Protein AF-A0A2V9C9Z0-F1 (afdb_monomer)

Sequence (353 aa):
MLGARGGVEFQRTRLAVRTYLIREEGDNGLVNVIGLSPAAFVCWNRGGHVADPNLPIHSTRLPQITPGSSLSIREDVAFSDAQGKERPRLRKATDKTLSRLQEILPRVLQPREVVLYVFGAQAPISPLSQWFLGWHVYGFTRTILVLTNLRLLRFRVRGRGWNRWEWNQGVQSVAFADLSEAQVKGFLSPQLVLDYRNGHKERYWRLRRSDAKKLKLALPTLRMNNTGPVSASGGMVSLCPKCLATLTPNTYRCSHCGQVFKDEKTLRRFLLIPGGEFFYVGQHSIGALHGLVQAVWLLAVLAVAAGFMFGRRPANLLSVVLPSASVALIFTVHKVAGFFPCRQLVREFIPLK

pLDDT: mean 84.8, std 19.12, range [33.09, 98.06]

Foldseek 3Di:
DDDDDDDDDDDDDDDDDDDDDDDDDDDDDPDPPPPPDPPPPPPPDDDFQQQDQQQDLAPVDGFDWDPDPQATEGCQQAQAFLNSHGDPVSVVVSVVVCVLCVVQPSVQADVVKYFRYKFKWFWFDDPLLCVLCPPVSVQFRIWMWTDILFWIKIFGWGDDPDPDIHGLLQIKIDGLLLFPDWAWDDDPKIWTWTQGPVRDIIITTNTDPRVRSSCRRRSVSSSVSHNGDQDPVSDMFIAGSPNRDTDDFQDQADPPPRFGFDHLVVLVVLLVQQLRLCVSLVNVVSSVVSSVVLVVLVVVLVVLVCCVVPNDDDPDPCVSVVVNVVSVVVSVVSSVNSSRSSNVSRSSTRTDD

Secondary structure (DSSP, 8-state):
-------------------------------------STTS----SSS-PPPTT---STTS---EEE-SS-EEEHHHHTB-TTS-B-HHHHHHHHHHHHHHTTTHHHHSPTT--EEEEEEEE----HHHHHHHGGGHHHHSEEEEEEESSEEEEEEEEE-SSS-EEEEEEEEEEEGGGEEEEEEE-SSS-EEEEEETTS-EEEEB---HHHHHHHHHHHHHHHHT--PPPPTTSS-EEE-TTT-PBPPTT--B-TTT--BB--HHHHHHHTTSTTHHHHHTT-HHHHHHHHHHHHHHHHHHHHHHHHHHHSPPPS-THHHHHHHHHHHHHHHHHHHHHHHHHHHHHHT-PBP-

Structure (mmCIF, N/CA/C/O backbone):
data_AF-A0A2V9C9Z0-F1
#
_entry.id   AF-A0A2V9C9Z0-F1
#
loop_
_atom_site.group_PDB
_atom_site.id
_atom_site.type_symbol
_atom_site.label_atom_id
_atom_site.label_alt_id
_atom_site.label_comp_id
_atom_site.label_asym_id
_atom_site.label_entity_id
_atom_site.label_seq_id
_atom_site.pdbx_PDB_ins_code
_atom_site.Cartn_x
_atom_site.Cartn_y
_atom_site.Cartn_z
_atom_site.occupancy
_atom_site.B_iso_or_equiv
_atom_site.auth_seq_id
_atom_site.auth_comp_id
_atom_site.auth_asym_id
_atom_site.auth_atom_id
_atom_site.pdbx_PDB_model_num
ATOM 1 N N . MET A 1 1 ? -66.568 25.651 -15.807 1.00 38.16 1 MET A N 1
ATOM 2 C CA . MET A 1 1 ? -66.026 24.949 -16.993 1.00 38.16 1 MET A CA 1
ATOM 3 C C . MET A 1 1 ? -64.665 24.385 -16.583 1.00 38.16 1 MET A C 1
ATOM 5 O O . MET A 1 1 ? -63.783 25.179 -16.305 1.00 38.16 1 MET A O 1
ATOM 9 N N . LEU A 1 2 ? -64.586 23.130 -16.102 1.00 36.41 2 LEU A N 1
ATOM 10 C CA . LEU A 1 2 ? -64.233 21.909 -16.878 1.00 36.41 2 LEU A CA 1
ATOM 11 C C . LEU A 1 2 ? -62.959 22.149 -17.713 1.00 36.41 2 LEU A C 1
ATOM 13 O O . LEU A 1 2 ? -62.987 23.046 -18.540 1.00 36.41 2 LEU A O 1
ATOM 17 N N . GLY A 1 3 ? -61.813 21.474 -17.602 1.00 33.44 3 GLY A N 1
ATOM 18 C CA . GLY A 1 3 ? -61.320 20.203 -17.040 1.00 33.44 3 GLY A CA 1
ATOM 19 C C . GLY A 1 3 ? -59.786 20.207 -17.283 1.00 33.44 3 GLY A C 1
ATOM 20 O O . GLY A 1 3 ? -59.243 21.242 -17.643 1.00 33.44 3 GLY A O 1
ATOM 21 N N . ALA A 1 4 ? -58.967 19.170 -17.160 1.00 40.94 4 ALA A N 1
ATOM 22 C CA . ALA A 1 4 ? -59.059 17.813 -16.658 1.00 40.94 4 ALA A CA 1
ATOM 23 C C . ALA A 1 4 ? -57.615 17.384 -16.302 1.00 40.94 4 ALA A C 1
ATOM 25 O O . ALA A 1 4 ? -56.636 17.926 -16.816 1.00 40.94 4 ALA A O 1
ATOM 26 N N . ARG A 1 5 ? -57.501 16.420 -15.387 1.00 45.28 5 ARG A N 1
ATOM 27 C CA . ARG A 1 5 ? -56.256 15.821 -14.888 1.00 45.28 5 ARG A CA 1
ATOM 28 C C . ARG A 1 5 ? -55.621 14.912 -15.949 1.00 45.28 5 ARG A C 1
ATOM 30 O O . ARG A 1 5 ? -56.326 14.103 -16.538 1.00 45.28 5 ARG A O 1
ATOM 37 N N . GLY A 1 6 ? -54.298 14.97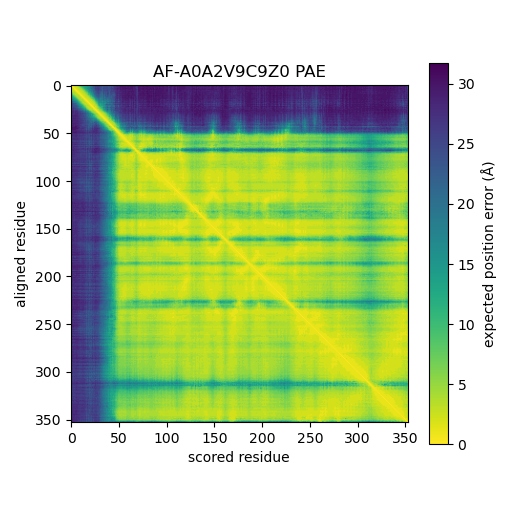4 -16.102 1.00 40.66 6 GLY A N 1
ATOM 38 C CA . GLY A 1 6 ? -53.498 13.978 -16.822 1.00 40.66 6 GLY A CA 1
ATOM 39 C C . GLY A 1 6 ? -52.544 13.278 -15.858 1.00 40.66 6 GLY A C 1
ATOM 40 O O . GLY A 1 6 ? -51.523 13.846 -15.483 1.00 40.66 6 GLY A O 1
ATOM 41 N N . GLY A 1 7 ? -52.908 12.073 -15.417 1.00 35.94 7 GLY A N 1
ATOM 42 C CA . GLY A 1 7 ? -52.022 11.167 -14.687 1.00 35.94 7 GLY A CA 1
ATOM 43 C C . GLY A 1 7 ? -51.163 10.370 -15.666 1.00 35.94 7 GLY A C 1
ATOM 44 O O . GLY A 1 7 ? -51.672 9.869 -16.664 1.00 35.94 7 GLY A O 1
ATOM 45 N N . VAL A 1 8 ? -49.865 10.260 -15.384 1.00 44.84 8 VAL A N 1
ATOM 46 C CA . VAL A 1 8 ? -48.941 9.408 -16.141 1.00 44.84 8 VAL A CA 1
ATOM 47 C C . VAL A 1 8 ? -48.742 8.115 -15.358 1.00 44.84 8 VAL A C 1
ATOM 49 O O . VAL A 1 8 ? -48.116 8.091 -14.299 1.00 44.84 8 VAL A O 1
ATOM 52 N N . GLU A 1 9 ? -49.333 7.051 -15.887 1.00 41.50 9 GLU A N 1
ATOM 53 C CA . GLU A 1 9 ? -49.263 5.679 -15.404 1.00 41.50 9 GLU A CA 1
ATOM 54 C C . GLU A 1 9 ? -47.969 5.024 -15.911 1.00 41.50 9 GLU A C 1
ATOM 56 O O . GLU A 1 9 ? -47.741 4.882 -17.111 1.00 41.50 9 GLU A O 1
ATOM 61 N N . PHE A 1 10 ? -47.076 4.666 -14.986 1.00 39.56 10 PHE A N 1
ATOM 62 C CA . PHE A 1 10 ? -45.783 4.057 -15.297 1.00 39.56 10 PHE A CA 1
ATOM 63 C C . PHE A 1 10 ? -45.954 2.535 -15.412 1.00 39.56 10 PHE A C 1
ATOM 65 O O . PHE A 1 10 ? -46.043 1.824 -14.407 1.00 39.56 10 PHE A O 1
ATOM 72 N N . GLN A 1 11 ? -46.027 2.024 -16.643 1.00 43.22 11 GLN A N 1
ATOM 73 C CA . GLN A 1 11 ? -46.114 0.588 -16.900 1.00 43.22 11 GLN A CA 1
ATOM 74 C C . GLN A 1 11 ? -44.822 -0.142 -16.499 1.00 43.22 11 GLN A C 1
ATOM 76 O O . GLN A 1 11 ? -43.714 0.201 -16.908 1.00 43.22 11 GLN A O 1
ATOM 81 N N . ARG A 1 12 ? -44.992 -1.201 -15.699 1.00 38.25 12 ARG A N 1
ATOM 82 C CA . ARG A 1 12 ? -43.963 -2.186 -15.346 1.00 38.25 12 ARG A CA 1
ATOM 83 C C . ARG A 1 12 ? -43.694 -3.111 -16.532 1.00 38.25 12 ARG A C 1
ATOM 85 O O . ARG A 1 12 ? -44.470 -4.031 -16.788 1.00 38.25 12 ARG A O 1
ATOM 92 N N . THR A 1 13 ? -42.554 -2.948 -17.187 1.00 42.06 13 THR A N 1
ATOM 93 C CA . THR A 1 13 ? -42.039 -3.926 -18.152 1.00 42.06 13 THR A CA 1
ATOM 94 C C . THR A 1 13 ? -41.456 -5.127 -17.403 1.00 42.06 13 THR A C 1
ATOM 96 O O . THR A 1 13 ? -40.433 -5.027 -16.724 1.00 42.06 13 THR A O 1
ATOM 99 N N . ARG A 1 14 ? -42.123 -6.284 -17.501 1.00 36.25 14 ARG A N 1
ATOM 100 C CA . ARG A 1 14 ? -41.584 -7.583 -17.074 1.00 36.25 14 ARG A CA 1
ATOM 101 C C . ARG A 1 14 ? -40.533 -8.030 -18.094 1.00 36.25 14 ARG A C 1
ATOM 103 O O . ARG A 1 14 ? -40.872 -8.345 -19.229 1.00 36.25 14 ARG A O 1
ATOM 110 N N . LEU A 1 15 ? -39.267 -8.073 -17.686 1.00 39.19 15 LEU A N 1
ATOM 111 C CA . LEU A 1 15 ? -38.200 -8.737 -18.435 1.00 39.19 15 LEU A CA 1
ATOM 112 C C . LEU A 1 15 ? -38.355 -10.253 -18.276 1.00 39.19 15 LEU A C 1
ATOM 114 O O . LEU A 1 15 ? -38.107 -10.809 -17.207 1.00 39.19 15 LEU A O 1
ATOM 118 N N . ALA A 1 16 ? -38.798 -10.908 -19.347 1.00 36.72 16 ALA A N 1
ATOM 119 C CA . ALA A 1 16 ? -38.781 -12.355 -19.477 1.00 36.72 16 ALA A CA 1
ATOM 120 C C . ALA A 1 16 ? -37.327 -12.830 -19.634 1.00 36.72 16 ALA A C 1
ATOM 122 O O . ALA A 1 16 ? -36.646 -12.489 -20.602 1.00 36.72 16 ALA A O 1
ATOM 123 N N . VAL A 1 17 ? -36.849 -13.618 -18.671 1.00 35.25 17 VAL A N 1
ATOM 124 C CA . VAL A 1 17 ? -35.576 -14.337 -18.762 1.00 35.25 17 VAL A CA 1
ATOM 125 C C . VAL A 1 17 ? -35.787 -15.511 -19.714 1.00 35.25 17 VAL A C 1
ATOM 127 O O . VAL A 1 17 ? -36.440 -16.494 -19.376 1.00 35.25 17 VAL A O 1
ATOM 130 N N . ARG A 1 18 ? -35.277 -15.376 -20.939 1.00 35.09 18 ARG A N 1
ATOM 131 C CA . ARG A 1 18 ? -35.281 -16.435 -21.949 1.00 35.09 18 ARG A CA 1
ATOM 132 C C . ARG A 1 18 ? -34.045 -17.304 -21.725 1.00 35.09 18 ARG A C 1
ATOM 134 O O . ARG A 1 18 ? -32.941 -16.941 -22.121 1.00 35.09 18 ARG A O 1
ATOM 141 N N . THR A 1 19 ? -34.231 -18.420 -21.031 1.00 37.91 19 THR A N 1
ATOM 142 C CA . THR A 1 19 ? -33.220 -19.469 -20.869 1.00 37.91 19 THR A CA 1
ATOM 143 C C . THR A 1 19 ? -33.039 -20.169 -22.214 1.00 37.91 19 THR A C 1
ATOM 145 O O . THR A 1 19 ? -33.939 -20.869 -22.671 1.00 37.91 19 THR A O 1
ATOM 148 N N . TYR A 1 20 ? -31.898 -19.965 -22.872 1.00 33.62 20 TYR A N 1
ATOM 149 C CA . TYR A 1 20 ? -31.505 -20.771 -24.025 1.00 33.62 20 TYR A CA 1
ATOM 150 C C . TYR A 1 20 ? -30.806 -22.028 -23.502 1.00 33.62 20 TYR A C 1
ATOM 152 O O . TYR A 1 20 ? -29.681 -21.961 -23.012 1.00 33.62 20 TYR A O 1
ATOM 160 N N . LEU A 1 21 ? -31.500 -23.165 -23.566 1.00 33.22 21 LEU A N 1
ATOM 161 C CA . LEU A 1 21 ? -30.890 -24.486 -23.448 1.00 33.22 21 LEU A CA 1
ATOM 162 C C . LEU A 1 21 ? -30.283 -24.829 -24.810 1.00 33.22 21 LEU A C 1
ATOM 164 O O . LEU A 1 21 ? -31.009 -25.071 -25.772 1.00 33.22 21 LEU A O 1
ATOM 168 N N . ILE A 1 22 ? -28.955 -24.813 -24.889 1.00 38.91 22 ILE A N 1
ATOM 169 C CA . ILE A 1 22 ? -28.222 -25.416 -26.000 1.00 38.91 22 ILE A CA 1
ATOM 170 C C . ILE A 1 22 ? -28.190 -26.920 -25.721 1.00 38.91 22 ILE A C 1
ATOM 172 O O . ILE A 1 22 ? -27.647 -27.358 -24.708 1.00 38.91 22 ILE A O 1
ATOM 176 N N . ARG A 1 23 ? -28.842 -27.690 -26.592 1.00 34.09 23 ARG A N 1
ATOM 177 C CA . ARG A 1 23 ? -28.801 -29.153 -26.635 1.00 34.09 23 ARG A CA 1
ATOM 178 C C . ARG A 1 23 ? -27.683 -29.534 -27.603 1.00 34.09 23 ARG A C 1
ATOM 180 O O . ARG A 1 23 ? -27.853 -29.355 -28.803 1.00 34.09 23 ARG A O 1
ATOM 187 N N . GLU A 1 24 ? -26.556 -30.010 -27.082 1.00 40.19 24 GLU A N 1
ATOM 188 C CA . GLU A 1 24 ? -25.551 -30.718 -27.881 1.00 40.19 24 GLU A CA 1
ATOM 189 C C . GLU A 1 24 ? -25.794 -32.225 -27.736 1.00 40.19 24 GLU A C 1
ATOM 191 O O . GLU A 1 24 ? -25.717 -32.781 -26.642 1.00 40.19 24 GLU A O 1
ATOM 196 N N . GLU A 1 25 ? -26.153 -32.864 -28.848 1.00 42.88 25 GLU A N 1
ATOM 197 C CA . GLU A 1 25 ? -26.095 -34.313 -29.043 1.00 42.88 25 GLU A CA 1
ATOM 198 C C . GLU A 1 25 ? -24.755 -34.634 -29.716 1.00 42.88 25 GLU A C 1
ATOM 200 O O . GLU A 1 25 ? -24.446 -34.053 -30.756 1.00 42.88 25 GLU A O 1
ATOM 205 N N . GLY A 1 26 ? -23.956 -35.534 -29.134 1.00 38.84 26 GLY A N 1
ATOM 206 C CA . GLY A 1 26 ? -22.704 -35.969 -29.756 1.00 38.84 26 GLY A CA 1
ATOM 207 C C . GLY A 1 26 ? -21.782 -36.804 -28.866 1.00 38.84 26 GLY A C 1
ATOM 208 O O . GLY A 1 26 ? -20.927 -36.260 -28.182 1.00 38.84 26 GLY A O 1
ATOM 209 N N . ASP A 1 27 ? -21.988 -38.119 -28.925 1.00 41.44 27 ASP A N 1
ATOM 210 C CA . ASP A 1 27 ? -21.037 -39.235 -28.797 1.00 41.44 27 ASP A CA 1
ATOM 211 C C . ASP A 1 27 ? -19.952 -39.279 -27.699 1.00 41.44 27 ASP A C 1
ATOM 213 O O . ASP A 1 27 ? -18.916 -38.622 -27.737 1.00 41.44 27 ASP A O 1
ATOM 217 N N . ASN A 1 28 ? -20.157 -40.246 -26.793 1.00 51.25 28 ASN A N 1
ATOM 218 C CA . ASN A 1 28 ? -19.181 -41.246 -26.341 1.00 51.25 28 ASN A CA 1
ATOM 219 C C . ASN A 1 28 ? -17.710 -40.812 -26.248 1.00 51.25 28 ASN A C 1
ATOM 221 O O . ASN A 1 28 ? -16.848 -41.226 -27.021 1.00 51.25 28 ASN A O 1
ATOM 225 N N . GLY A 1 29 ? -17.401 -40.112 -25.164 1.00 37.62 29 GLY A N 1
ATOM 226 C CA . GLY A 1 29 ? -16.062 -40.046 -24.602 1.00 37.62 29 GLY A CA 1
ATOM 227 C C . GLY A 1 29 ? -16.181 -39.792 -23.110 1.00 37.62 29 GLY A C 1
ATOM 228 O O . GLY A 1 29 ? -16.826 -38.833 -22.701 1.00 37.62 29 GLY A O 1
ATOM 229 N N . LEU A 1 30 ? -15.601 -40.669 -22.291 1.00 41.69 30 LEU A N 1
ATOM 230 C CA . LEU A 1 30 ? -15.485 -40.516 -20.840 1.00 41.69 30 LEU A CA 1
ATOM 231 C C . LEU A 1 30 ? -14.771 -39.198 -20.504 1.00 41.69 30 LEU A C 1
ATOM 233 O O . LEU A 1 30 ? -13.552 -39.147 -20.350 1.00 41.69 30 LEU A O 1
ATOM 237 N N . VAL A 1 31 ? -15.538 -38.119 -20.381 1.00 35.69 31 VAL A N 1
ATOM 238 C CA . VAL A 1 31 ? -15.077 -36.863 -19.807 1.00 35.69 31 VAL A CA 1
ATOM 239 C C . VAL A 1 31 ? -15.332 -36.958 -18.315 1.00 35.69 31 VAL A C 1
ATOM 241 O O . VAL A 1 31 ? -16.473 -36.952 -17.855 1.00 35.69 31 VAL A O 1
ATOM 244 N N . ASN A 1 32 ? -14.243 -37.057 -17.555 1.00 34.28 32 ASN A N 1
ATOM 245 C CA . ASN A 1 32 ? -14.238 -36.784 -16.127 1.00 34.28 32 ASN A CA 1
ATOM 246 C C . ASN A 1 32 ? -14.826 -35.383 -15.921 1.00 34.28 32 ASN A C 1
ATOM 248 O O . ASN A 1 32 ? -14.146 -34.370 -16.105 1.00 34.28 32 ASN A O 1
ATOM 252 N N . VAL A 1 33 ? -16.108 -35.326 -15.565 1.00 33.56 33 VAL A N 1
ATOM 253 C CA . VAL A 1 33 ? -16.747 -34.119 -15.059 1.00 33.56 33 VAL A CA 1
ATOM 254 C C . VAL A 1 33 ? -16.089 -33.854 -13.715 1.00 33.56 33 VAL A C 1
ATOM 256 O O . VAL A 1 33 ? -16.475 -34.405 -12.686 1.00 33.56 33 VAL A O 1
ATOM 259 N N . ILE A 1 34 ? -15.042 -33.030 -13.732 1.00 37.94 34 ILE A N 1
ATOM 260 C CA . ILE A 1 34 ? -14.552 -32.362 -12.535 1.00 37.94 34 ILE A CA 1
ATOM 261 C C . ILE A 1 34 ? -15.731 -31.525 -12.060 1.00 37.94 34 ILE A C 1
ATOM 263 O O . ILE A 1 34 ? -16.008 -30.448 -12.590 1.00 37.94 34 ILE A O 1
ATOM 267 N N . GLY A 1 35 ? -16.475 -32.086 -11.108 1.00 33.38 35 GLY A N 1
ATOM 268 C CA . GLY A 1 35 ? -17.552 -31.403 -10.427 1.00 33.38 35 GLY A CA 1
ATOM 269 C C . GLY A 1 35 ? -17.016 -30.070 -9.936 1.00 33.38 35 GLY A C 1
ATOM 270 O O . GLY A 1 35 ? -16.093 -30.017 -9.121 1.00 33.38 35 GLY A O 1
ATOM 271 N N . LEU A 1 36 ? -17.582 -28.985 -10.462 1.00 34.97 36 LEU A N 1
ATOM 272 C CA . LEU A 1 36 ? -17.464 -27.669 -9.863 1.00 34.97 36 LEU A CA 1
ATOM 273 C C . LEU A 1 36 ? -18.097 -27.771 -8.479 1.00 34.97 36 LEU A C 1
ATOM 275 O O . LEU A 1 36 ? -19.306 -27.644 -8.306 1.00 34.97 36 LEU A O 1
ATOM 279 N N . SER A 1 37 ? -17.251 -28.086 -7.504 1.00 33.09 37 SER A N 1
ATOM 280 C CA . SER A 1 37 ? -17.603 -28.104 -6.100 1.00 33.09 37 SER A CA 1
ATOM 281 C C . SER A 1 37 ? -18.129 -26.718 -5.710 1.00 33.09 37 SER A C 1
ATOM 283 O O . SER A 1 37 ? -17.411 -25.730 -5.883 1.00 33.09 37 SER A O 1
ATOM 285 N N . PRO A 1 38 ? -19.336 -26.610 -5.127 1.00 35.47 38 PRO A N 1
ATOM 286 C CA . PRO A 1 38 ? -19.799 -25.379 -4.490 1.00 35.47 38 PRO A CA 1
ATOM 287 C C . PRO A 1 38 ? -18.993 -25.018 -3.225 1.00 35.47 38 PRO A C 1
ATOM 289 O O . PRO A 1 38 ? -19.264 -24.005 -2.580 1.00 35.47 38 PRO A O 1
ATOM 292 N N . ALA A 1 39 ? -17.991 -25.815 -2.842 1.00 36.81 39 ALA A N 1
ATOM 293 C CA . ALA A 1 39 ? -17.194 -25.614 -1.639 1.00 36.81 39 ALA A CA 1
ATOM 294 C C . ALA A 1 39 ? -15.999 -24.673 -1.878 1.00 36.81 39 ALA A C 1
ATOM 296 O O . ALA A 1 39 ? -14.839 -25.067 -1.803 1.00 36.81 39 ALA A O 1
ATOM 297 N N . ALA A 1 40 ? -16.280 -23.399 -2.136 1.00 37.97 40 ALA A N 1
ATOM 298 C CA . ALA A 1 40 ? -15.325 -22.326 -1.843 1.00 37.97 40 ALA A CA 1
ATOM 299 C C . ALA A 1 40 ? -16.002 -21.057 -1.301 1.00 37.97 40 ALA A C 1
ATOM 301 O O . ALA A 1 40 ? -15.383 -19.995 -1.237 1.00 37.97 40 ALA A O 1
ATOM 302 N N . PHE A 1 41 ? -17.241 -21.174 -0.806 1.00 37.62 41 PHE A N 1
ATOM 303 C CA . PHE A 1 41 ? -17.617 -20.407 0.377 1.00 37.62 41 PHE A CA 1
ATOM 304 C C . PHE A 1 41 ? -16.764 -20.967 1.512 1.00 37.62 41 PHE A C 1
ATOM 306 O O . PHE A 1 41 ? -17.119 -21.956 2.147 1.00 37.62 41 PHE A O 1
ATOM 313 N N . VAL A 1 42 ? -15.567 -20.406 1.690 1.0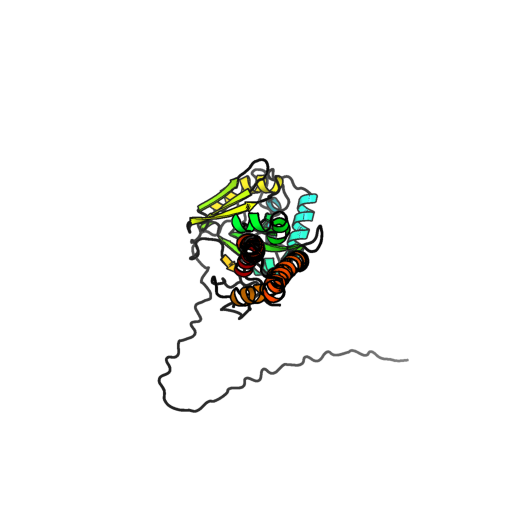0 45.09 42 VAL A N 1
ATOM 314 C CA . VAL A 1 42 ? -14.733 -20.713 2.847 1.00 45.09 42 VAL A CA 1
ATOM 315 C C . VAL A 1 42 ? -15.612 -20.485 4.071 1.00 45.09 42 VAL A C 1
ATOM 317 O O . VAL A 1 42 ? -16.008 -19.354 4.356 1.00 45.09 42 VAL A O 1
ATOM 320 N N . CYS A 1 43 ? -15.948 -21.584 4.744 1.00 37.47 43 CYS A N 1
ATOM 321 C CA . CYS A 1 43 ? -16.633 -21.634 6.022 1.00 37.47 43 CYS A CA 1
ATOM 322 C C . CYS A 1 43 ? -15.826 -20.862 7.072 1.00 37.47 43 CYS A C 1
ATOM 324 O O . CYS A 1 43 ? -15.115 -21.438 7.886 1.00 37.47 43 CYS A O 1
ATOM 326 N N . TRP A 1 44 ? -15.951 -19.539 7.084 1.00 47.19 44 TRP A N 1
ATOM 327 C CA . TRP A 1 44 ? -15.715 -18.721 8.265 1.00 47.19 44 TRP A CA 1
ATOM 328 C C . TRP A 1 44 ? -16.997 -18.751 9.105 1.00 47.19 44 TRP A C 1
ATOM 330 O O . TRP A 1 44 ? -17.690 -17.744 9.215 1.00 47.19 44 TRP A O 1
ATOM 340 N N . ASN A 1 45 ? -17.402 -19.912 9.640 1.00 40.38 45 ASN A N 1
ATOM 341 C CA . ASN A 1 45 ? -18.438 -19.893 10.671 1.00 40.38 45 ASN A CA 1
ATOM 342 C C . ASN A 1 45 ? -18.462 -21.101 11.622 1.00 40.38 45 ASN A C 1
ATOM 344 O O . ASN A 1 45 ? -18.486 -22.247 11.184 1.00 40.38 45 ASN A O 1
ATOM 348 N N . ARG A 1 46 ? -18.637 -20.741 12.905 1.00 38.47 46 ARG A N 1
ATOM 349 C CA . ARG A 1 46 ? -19.076 -21.501 14.093 1.00 38.47 46 ARG A CA 1
ATOM 350 C C . ARG A 1 46 ? -18.002 -22.195 14.936 1.00 38.47 46 ARG A C 1
ATOM 352 O O . ARG A 1 46 ? -17.740 -23.377 14.786 1.00 38.47 46 ARG A O 1
ATOM 359 N N . GLY A 1 47 ? -17.480 -21.457 15.918 1.00 39.19 47 GLY A N 1
ATOM 360 C CA . GLY A 1 47 ? -16.925 -22.052 17.143 1.00 39.19 47 GLY A CA 1
ATOM 361 C C . GLY A 1 47 ? -15.845 -21.227 17.843 1.00 39.19 47 GLY A C 1
ATOM 362 O O . GLY A 1 47 ? -15.630 -21.402 19.034 1.00 39.19 47 GLY A O 1
ATOM 363 N N . GLY A 1 48 ? -15.188 -20.300 17.141 1.00 51.16 48 GLY A N 1
ATOM 364 C CA . GLY A 1 48 ? -14.205 -19.407 17.760 1.00 51.16 48 GLY A CA 1
ATOM 365 C C . GLY A 1 48 ? -14.884 -18.305 18.573 1.00 51.16 48 GLY A C 1
ATOM 366 O O . GLY A 1 48 ? -15.857 -17.717 18.097 1.00 51.16 48 GLY A O 1
ATOM 367 N N . HIS A 1 49 ? -14.369 -18.012 19.770 1.00 53.31 49 HIS A N 1
ATOM 368 C CA . HIS A 1 49 ? -14.751 -16.836 20.554 1.00 53.31 49 HIS A CA 1
ATOM 369 C C . HIS A 1 49 ? -14.748 -15.590 19.655 1.00 53.31 49 HIS A C 1
ATOM 371 O O . HIS A 1 49 ? -13.704 -15.157 19.166 1.00 53.31 49 HIS A O 1
ATOM 377 N N . VAL A 1 50 ? -15.936 -15.042 19.395 1.00 62.97 50 VAL A N 1
ATOM 378 C CA . VAL A 1 50 ? -16.097 -13.792 18.649 1.00 62.97 50 VAL A CA 1
ATOM 379 C C . VAL A 1 50 ? -15.646 -12.676 19.578 1.00 62.97 50 VAL A C 1
ATOM 381 O O . VAL A 1 50 ? -16.211 -12.534 20.661 1.00 62.97 50 VAL A O 1
ATOM 384 N N . ALA A 1 51 ? -14.628 -11.907 19.187 1.00 72.94 51 ALA A N 1
ATOM 385 C CA . ALA A 1 51 ? -14.152 -10.812 20.021 1.00 72.94 51 ALA A CA 1
ATOM 386 C C . ALA A 1 51 ? -15.285 -9.818 20.291 1.00 72.94 51 ALA A C 1
ATOM 388 O O . ALA A 1 51 ? -15.890 -9.268 19.360 1.00 72.94 51 ALA A O 1
ATOM 389 N N . ASP A 1 52 ? -15.565 -9.620 21.578 1.00 84.50 52 ASP A N 1
ATOM 390 C CA . ASP A 1 52 ? -16.670 -8.799 22.053 1.00 84.50 52 ASP A CA 1
ATOM 391 C C . ASP A 1 52 ? -16.499 -7.352 21.558 1.00 84.50 52 ASP A C 1
ATOM 393 O O . ASP A 1 52 ? -15.500 -6.696 21.888 1.00 84.50 52 ASP A O 1
ATOM 397 N N . PRO A 1 53 ? -17.445 -6.814 20.763 1.00 84.81 53 PRO A N 1
ATOM 398 C CA . PRO A 1 53 ? -17.382 -5.423 20.329 1.00 84.81 53 PRO A CA 1
ATOM 399 C C . PRO A 1 53 ? -17.410 -4.430 21.507 1.00 84.81 53 PRO A C 1
ATOM 401 O O . PRO A 1 53 ? -16.964 -3.289 21.347 1.00 84.81 53 PRO A O 1
ATOM 404 N N . ASN A 1 54 ? -17.852 -4.860 22.695 1.00 88.62 54 ASN A N 1
ATOM 405 C CA . ASN A 1 54 ? -17.932 -4.065 23.921 1.00 88.62 54 ASN A CA 1
ATOM 406 C C . ASN A 1 54 ? -16.657 -4.099 24.781 1.00 88.62 54 ASN A C 1
ATOM 408 O O . ASN A 1 54 ? -16.654 -3.607 25.905 1.00 88.62 54 ASN A O 1
ATOM 412 N N . LEU A 1 55 ? -15.544 -4.625 24.268 1.00 88.88 55 LEU A N 1
ATOM 413 C CA . LEU A 1 55 ? -14.287 -4.703 25.015 1.00 88.88 55 LEU A CA 1
ATOM 414 C C . LEU A 1 55 ? -13.832 -3.328 25.556 1.00 88.88 55 LEU A C 1
ATOM 416 O O . LEU A 1 55 ? -13.593 -2.437 24.743 1.00 88.88 55 LEU A O 1
ATOM 420 N N . PRO A 1 56 ? -13.652 -3.093 26.866 1.00 89.12 56 PRO A N 1
ATOM 421 C CA . PRO A 1 56 ? -13.238 -1.782 27.368 1.00 89.12 56 PRO A CA 1
ATOM 422 C C . PRO A 1 56 ? -11.824 -1.429 26.881 1.00 89.12 56 PRO A C 1
ATOM 424 O O . PRO A 1 56 ? -10.847 -2.092 27.220 1.00 89.12 56 PRO A O 1
ATOM 427 N N . ILE A 1 57 ? -11.713 -0.381 26.056 1.00 89.62 57 ILE A N 1
ATOM 428 C CA . ILE A 1 57 ? -10.418 0.139 25.582 1.00 89.62 57 ILE A CA 1
ATOM 429 C C . ILE A 1 57 ? -9.948 1.281 26.482 1.00 89.62 57 ILE A C 1
ATOM 431 O O . ILE A 1 57 ? -8.780 1.340 26.854 1.00 89.62 57 ILE A O 1
ATOM 435 N N . HIS A 1 58 ? -10.863 2.173 26.855 1.00 89.44 58 HIS A N 1
ATOM 436 C CA . HIS A 1 58 ? -10.610 3.236 27.818 1.00 89.44 58 HIS A CA 1
ATOM 437 C C . HIS A 1 58 ? -11.185 2.831 29.172 1.00 89.44 58 HIS A C 1
ATOM 439 O O . HIS A 1 58 ? -12.336 2.417 29.250 1.00 89.44 58 HIS A O 1
ATOM 445 N N . SER A 1 59 ? -10.412 2.994 30.244 1.00 86.12 59 SER A N 1
ATOM 446 C CA . SER A 1 59 ? -10.889 2.722 31.607 1.00 86.12 59 SER A CA 1
ATOM 447 C C . SER A 1 59 ? -11.983 3.692 32.065 1.00 86.12 59 SER A C 1
ATOM 449 O O . SER A 1 59 ? -12.739 3.386 32.977 1.00 86.12 59 SER A O 1
ATOM 451 N N . THR A 1 60 ? -12.073 4.866 31.438 1.00 86.31 60 THR A N 1
ATOM 452 C CA . THR A 1 60 ? -12.934 5.980 31.860 1.00 86.31 60 THR A CA 1
ATOM 453 C C . THR A 1 60 ? -14.238 6.101 31.074 1.00 86.31 60 THR A C 1
ATOM 455 O O . THR A 1 60 ? -15.047 6.975 31.383 1.00 86.31 60 THR A O 1
ATOM 458 N N . ARG A 1 61 ? -14.452 5.285 30.034 1.00 87.88 61 ARG A N 1
ATOM 459 C CA . ARG A 1 61 ? -15.634 5.376 29.167 1.00 87.88 61 ARG A CA 1
ATOM 460 C C . ARG A 1 61 ? -16.226 4.008 28.883 1.00 87.88 61 ARG A C 1
ATOM 462 O O . ARG A 1 61 ? -15.506 3.062 28.577 1.00 87.88 61 ARG A O 1
ATOM 469 N N . LEU A 1 62 ? -17.552 3.950 28.928 1.00 88.62 62 LEU A N 1
ATOM 470 C CA . LEU A 1 62 ? -18.299 2.779 28.498 1.00 88.62 62 LEU A CA 1
ATOM 471 C C . LEU A 1 62 ? -18.292 2.670 26.962 1.00 88.62 62 LEU A C 1
ATOM 473 O O . LEU A 1 62 ? -18.273 3.702 26.282 1.00 88.62 62 LEU A O 1
ATOM 477 N N . PRO A 1 63 ? -18.323 1.443 26.414 1.00 90.25 63 PRO A N 1
ATOM 478 C CA . PRO A 1 63 ? -18.470 1.209 24.983 1.00 90.25 63 PRO A CA 1
ATOM 479 C C . PRO A 1 63 ? -19.726 1.893 24.436 1.00 90.25 63 PRO A C 1
ATOM 481 O O . PRO A 1 63 ? -20.826 1.683 24.942 1.00 90.25 63 PRO A O 1
ATOM 484 N N . GLN A 1 64 ? -19.566 2.695 23.387 1.00 91.12 64 GLN A N 1
ATOM 485 C CA . GLN A 1 64 ? -20.664 3.355 22.686 1.00 91.12 64 GLN A CA 1
ATOM 486 C C . GLN A 1 64 ? -20.605 2.958 21.218 1.00 91.12 64 GLN A C 1
ATOM 488 O O . GLN A 1 64 ? -19.823 3.496 20.432 1.00 91.12 64 GLN A O 1
ATOM 493 N N . ILE A 1 65 ? -21.421 1.971 20.858 1.00 90.44 65 ILE A N 1
ATOM 494 C CA . ILE A 1 65 ? -21.568 1.522 19.478 1.00 90.44 65 ILE A CA 1
ATOM 495 C C . ILE A 1 65 ? -22.749 2.277 18.889 1.00 90.44 65 ILE A C 1
ATOM 497 O O . ILE A 1 65 ? -23.890 2.046 19.285 1.00 90.44 65 ILE A O 1
ATOM 501 N N . THR A 1 66 ? -22.482 3.154 17.928 1.00 87.38 66 THR A N 1
ATOM 502 C CA . THR A 1 66 ? -23.548 3.794 17.162 1.00 87.38 66 THR A CA 1
ATOM 503 C C . THR A 1 66 ? -23.860 2.900 15.965 1.00 87.38 66 THR A C 1
ATOM 505 O O . THR A 1 66 ? -22.994 2.720 15.095 1.00 87.38 66 THR A O 1
ATOM 508 N N . PRO A 1 67 ? -25.067 2.307 15.886 1.00 77.38 67 PRO A N 1
ATOM 509 C CA . PRO A 1 67 ? -25.507 1.629 14.680 1.00 77.38 67 PRO A CA 1
ATOM 510 C C . PRO A 1 67 ? -25.758 2.691 13.603 1.00 77.38 67 PRO A C 1
ATOM 512 O O . PRO A 1 67 ? -26.820 3.303 13.537 1.00 77.38 67 PRO A O 1
ATOM 515 N N . GLY A 1 68 ? -24.755 2.957 12.766 1.00 69.06 68 GLY A N 1
ATOM 516 C CA . GLY A 1 68 ? -24.960 3.736 11.551 1.00 69.06 68 GLY A CA 1
ATOM 517 C C . GLY A 1 68 ? -25.797 2.940 10.549 1.00 69.06 68 GLY A C 1
ATOM 518 O O . GLY A 1 68 ? -25.741 1.712 10.529 1.00 69.06 68 GLY A O 1
ATOM 519 N N . SER A 1 69 ? -26.513 3.630 9.657 1.00 64.31 69 SER A N 1
ATOM 520 C CA . SER A 1 69 ? -27.365 3.010 8.623 1.00 64.31 69 SER A CA 1
ATOM 521 C C . SER A 1 69 ? -26.636 2.023 7.696 1.00 64.31 69 SER A C 1
ATOM 523 O O . SER A 1 69 ? -27.278 1.228 7.018 1.00 64.31 69 SER A O 1
ATOM 525 N N . SER A 1 70 ? -25.300 2.062 7.657 1.00 76.56 70 SER A N 1
ATOM 526 C CA . SER A 1 70 ? -24.459 1.136 6.880 1.00 76.56 70 SER A CA 1
ATOM 527 C C . SER A 1 70 ? -23.141 0.738 7.557 1.00 76.56 70 SER A C 1
ATOM 529 O O . SER A 1 70 ? -22.438 -0.130 7.047 1.00 76.56 70 SER A O 1
ATOM 531 N N . LEU A 1 71 ? -22.769 1.358 8.682 1.00 89.06 71 LEU A N 1
ATOM 532 C CA . LEU A 1 71 ? -21.466 1.157 9.314 1.00 89.06 71 LEU A CA 1
ATOM 533 C C . LEU A 1 71 ? -21.602 1.190 10.838 1.00 89.06 71 LEU A C 1
ATOM 535 O O . LEU A 1 71 ? -21.994 2.210 11.403 1.00 89.06 71 LEU A O 1
ATOM 539 N N . SER A 1 72 ? -21.236 0.098 11.505 1.00 91.88 72 SER A N 1
ATOM 540 C CA . SER A 1 72 ? -21.118 0.072 12.962 1.00 91.88 72 SER A CA 1
ATOM 541 C C . SER A 1 72 ? -19.778 0.681 13.367 1.00 91.88 72 SER A C 1
ATOM 543 O O . SER A 1 72 ? -18.712 0.136 13.063 1.00 91.88 72 SER A O 1
ATOM 545 N N . ILE A 1 73 ? -19.829 1.826 14.048 1.00 94.69 73 ILE A N 1
ATOM 546 C CA . ILE A 1 73 ? -18.648 2.524 14.563 1.00 94.69 73 ILE A CA 1
ATOM 547 C C . ILE A 1 73 ? -18.726 2.533 16.078 1.00 94.69 73 ILE A C 1
ATOM 549 O O . ILE A 1 73 ? -19.779 2.785 16.663 1.00 94.69 73 ILE A O 1
ATOM 553 N N . ARG A 1 74 ? -17.580 2.309 16.708 1.00 94.31 74 ARG A N 1
ATOM 554 C CA . ARG A 1 74 ? -17.423 2.478 18.138 1.00 94.31 74 ARG A CA 1
ATOM 555 C C . ARG A 1 74 ? -16.940 3.891 18.455 1.00 94.31 74 ARG A C 1
ATOM 557 O O . ARG A 1 74 ? -15.755 4.184 18.314 1.00 94.31 74 ARG A O 1
ATOM 564 N N . GLU A 1 75 ? -17.856 4.775 18.835 1.00 93.62 75 GLU A N 1
ATOM 565 C CA . GLU A 1 75 ? -17.600 6.213 18.982 1.00 93.62 75 GLU A CA 1
ATOM 566 C C . GLU A 1 75 ? -16.664 6.550 20.140 1.00 93.62 75 GLU A C 1
ATOM 568 O O . GLU A 1 75 ? -15.806 7.429 19.995 1.00 93.62 75 GLU A O 1
ATOM 573 N N . ASP A 1 76 ? -16.784 5.820 21.258 1.00 92.44 76 ASP A N 1
ATOM 574 C CA . ASP A 1 76 ? -15.945 6.008 22.448 1.00 92.44 76 ASP A CA 1
ATOM 575 C C . ASP A 1 76 ? -14.464 5.832 22.130 1.00 92.44 76 ASP A C 1
ATOM 577 O O . ASP A 1 76 ? -13.622 6.480 22.752 1.00 92.44 76 ASP A O 1
ATOM 581 N N . VAL A 1 77 ? -14.159 5.009 21.125 1.00 94.06 77 VAL A N 1
ATOM 582 C CA . VAL A 1 77 ? -12.810 4.801 20.619 1.00 94.06 77 VAL A CA 1
ATOM 583 C C . VAL A 1 77 ? -12.585 5.692 19.412 1.00 94.06 77 VAL A C 1
ATOM 585 O O . VAL A 1 77 ? -11.711 6.538 19.472 1.00 94.06 77 VAL A O 1
ATOM 588 N N . ALA A 1 78 ? -13.341 5.580 18.321 1.00 93.75 78 ALA A N 1
ATOM 589 C CA . ALA A 1 78 ? -13.018 6.192 17.027 1.00 93.75 78 ALA A CA 1
ATOM 590 C C . ALA A 1 78 ? -12.708 7.698 17.105 1.00 93.75 78 ALA A C 1
ATOM 592 O O . ALA A 1 78 ? -11.744 8.158 16.481 1.00 93.75 78 ALA A O 1
ATOM 593 N N . PHE A 1 79 ? -13.448 8.442 17.931 1.00 95.12 79 PHE A N 1
ATOM 594 C CA . PHE A 1 79 ? -13.401 9.907 17.992 1.00 95.12 79 PHE A CA 1
ATOM 595 C C . PHE A 1 79 ? -12.655 10.483 19.203 1.00 95.12 79 PHE A C 1
ATOM 597 O O . PHE A 1 79 ? -12.513 11.706 19.332 1.00 95.12 79 PHE A O 1
ATOM 604 N N . SER A 1 80 ? -12.123 9.618 20.064 1.00 94.44 80 SER A N 1
ATOM 605 C CA . SER A 1 80 ? -11.364 9.994 21.254 1.00 94.44 80 SER A CA 1
ATOM 606 C C . SER A 1 80 ? -9.849 9.883 21.061 1.00 94.44 80 SER A C 1
ATOM 608 O O . SER A 1 80 ? -9.342 9.239 20.135 1.00 94.44 80 SER A O 1
ATOM 610 N N . ASP A 1 81 ? -9.091 10.560 21.920 1.00 95.00 81 ASP A N 1
ATOM 611 C CA . ASP A 1 81 ? -7.651 10.352 22.042 1.00 95.00 81 ASP A CA 1
ATOM 612 C C . ASP A 1 81 ? -7.306 9.140 22.925 1.00 95.00 81 ASP A C 1
ATOM 614 O O . ASP A 1 81 ? -8.173 8.385 23.351 1.00 95.00 81 ASP A O 1
ATOM 618 N N . ALA A 1 82 ? -6.016 8.912 23.183 1.00 93.75 82 ALA A N 1
ATOM 619 C CA . ALA A 1 82 ? -5.570 7.783 24.002 1.00 93.75 82 ALA A CA 1
ATOM 620 C C . ALA A 1 82 ? -6.092 7.847 25.453 1.00 93.75 82 ALA A C 1
ATOM 622 O O . ALA A 1 82 ? -6.163 6.817 26.116 1.00 93.75 82 ALA A O 1
ATOM 623 N N . GLN A 1 83 ? -6.470 9.035 25.931 1.00 92.88 83 GLN A N 1
ATOM 624 C CA . GLN A 1 83 ? -7.054 9.267 27.250 1.00 92.88 83 GLN A CA 1
ATOM 625 C C . GLN A 1 83 ? -8.582 9.105 27.260 1.00 92.88 83 GLN A C 1
ATOM 627 O O . GLN A 1 83 ? -9.208 9.278 28.303 1.00 92.88 83 GLN A O 1
ATOM 632 N N . GLY A 1 84 ? -9.195 8.809 26.111 1.00 92.88 84 GLY A N 1
ATOM 633 C CA . GLY A 1 84 ? -10.644 8.740 25.969 1.00 92.88 84 GLY A CA 1
ATOM 634 C C . GLY A 1 84 ? -11.308 10.114 25.849 1.00 92.88 84 GLY A C 1
ATOM 635 O O . GLY A 1 84 ? -12.532 10.190 25.820 1.00 92.88 84 GLY A O 1
ATOM 636 N N . LYS A 1 85 ? -10.558 11.220 25.735 1.00 94.69 85 LYS A N 1
ATOM 637 C CA . LYS A 1 85 ? -11.147 12.552 25.546 1.00 94.69 85 LYS A CA 1
ATOM 638 C C . LYS A 1 85 ? -11.499 12.762 24.079 1.00 94.69 85 LYS A C 1
ATOM 640 O O . LYS A 1 85 ? -10.653 12.643 23.191 1.00 94.69 85 LYS A O 1
ATOM 645 N N . GLU A 1 86 ? -12.753 13.110 23.819 1.00 94.50 86 GLU A N 1
ATOM 646 C CA . GLU A 1 86 ? -13.217 13.408 22.467 1.00 94.50 86 GLU A CA 1
ATOM 647 C C . GLU A 1 86 ? -12.524 14.647 21.884 1.00 94.50 86 GLU A C 1
ATOM 649 O O . GLU A 1 86 ? -12.307 15.649 22.572 1.00 94.50 86 GLU A O 1
ATOM 654 N N . ARG A 1 87 ? -12.170 14.585 20.594 1.00 94.19 87 ARG A N 1
ATOM 655 C CA . ARG A 1 87 ? -11.538 15.704 19.883 1.00 94.19 87 ARG A CA 1
ATOM 656 C C . ARG A 1 87 ? -12.291 16.034 18.590 1.00 94.19 87 ARG A C 1
ATOM 658 O O . ARG A 1 87 ? -12.220 15.245 17.647 1.00 94.19 87 ARG A O 1
ATOM 665 N N . PRO A 1 88 ? -12.862 17.247 18.440 1.00 94.81 88 PRO A N 1
ATOM 666 C CA . PRO A 1 88 ? -13.602 17.637 17.231 1.00 94.81 88 PRO A CA 1
ATOM 667 C C . PRO A 1 88 ? -12.779 17.522 15.940 1.00 94.81 88 PRO A C 1
ATOM 669 O O . PRO A 1 88 ? -13.265 17.071 14.904 1.00 94.81 88 PRO A O 1
ATOM 672 N N . ARG A 1 89 ? -11.485 17.876 16.000 1.00 93.81 89 ARG A N 1
ATOM 673 C CA . ARG A 1 89 ? -10.561 17.730 14.860 1.00 93.81 89 ARG A CA 1
ATOM 674 C C . ARG A 1 89 ? -10.366 16.268 14.448 1.00 93.81 89 ARG A C 1
ATOM 676 O O . ARG A 1 89 ? -10.227 15.997 13.257 1.00 93.81 89 ARG A O 1
ATOM 683 N N . LEU A 1 90 ? -10.332 15.348 15.416 1.00 94.19 90 LEU A N 1
ATOM 684 C CA . LEU A 1 90 ? -10.190 13.916 15.156 1.00 94.19 90 LEU A CA 1
ATOM 685 C C . LEU A 1 90 ? -11.483 13.343 14.577 1.00 94.19 90 LEU A C 1
ATOM 687 O O . LEU A 1 90 ? -11.403 12.624 13.586 1.00 94.19 90 LEU A O 1
ATOM 691 N N . ARG A 1 91 ? -12.646 13.724 15.125 1.00 95.38 91 ARG A N 1
ATOM 692 C CA . ARG A 1 91 ? -13.966 13.369 14.581 1.00 95.38 91 ARG A CA 1
ATOM 693 C C . ARG A 1 91 ? -14.079 13.767 13.112 1.00 95.38 91 ARG A C 1
ATOM 695 O O . ARG A 1 91 ? -14.137 12.898 12.252 1.00 95.38 91 ARG A O 1
ATOM 702 N N . LYS A 1 92 ? -13.868 15.051 12.797 1.00 95.88 92 LYS A N 1
ATOM 703 C CA . LYS A 1 92 ? -13.877 15.557 11.412 1.00 95.88 92 LYS A CA 1
ATOM 704 C C . LYS A 1 92 ? -12.907 14.812 10.483 1.00 95.88 92 LYS A C 1
ATOM 706 O O . LYS A 1 92 ? -13.221 14.578 9.318 1.00 95.88 92 LYS A O 1
ATOM 711 N N . ALA A 1 93 ? -11.704 14.475 10.957 1.00 93.81 93 ALA A N 1
ATOM 712 C CA . ALA A 1 93 ? -10.722 13.742 10.156 1.00 93.81 93 ALA A CA 1
ATOM 713 C C . ALA A 1 93 ? -11.124 12.274 9.922 1.00 93.81 93 ALA A C 1
ATOM 715 O O . ALA A 1 93 ? -10.910 11.750 8.824 1.00 93.81 93 ALA A O 1
ATOM 716 N N . THR A 1 94 ? -11.707 11.639 10.937 1.00 94.88 94 THR A N 1
ATOM 717 C CA . THR A 1 94 ? -12.197 10.257 10.902 1.00 94.88 94 THR A CA 1
ATOM 718 C C . THR A 1 94 ? -13.416 10.160 9.995 1.00 94.88 94 THR A C 1
ATOM 720 O O . THR A 1 94 ? -13.372 9.395 9.038 1.00 94.88 94 THR A O 1
ATOM 723 N N . ASP A 1 95 ? -14.414 11.028 10.168 1.00 95.12 95 ASP A N 1
ATOM 724 C CA . ASP A 1 95 ? -15.614 11.092 9.322 1.00 95.12 95 ASP A CA 1
ATOM 725 C C . ASP A 1 95 ? -15.260 11.335 7.857 1.00 95.12 95 ASP A C 1
ATOM 727 O O . ASP A 1 95 ? -15.760 10.662 6.961 1.00 95.12 95 ASP A O 1
ATOM 731 N N . LYS A 1 96 ? -14.316 12.248 7.593 1.00 94.69 96 LYS A N 1
ATOM 732 C CA . LYS A 1 96 ? -13.805 12.495 6.237 1.00 94.69 96 LYS A CA 1
ATOM 733 C C . LYS A 1 96 ? -13.121 11.269 5.626 1.00 94.69 96 LYS A C 1
ATOM 735 O O . LYS A 1 96 ? -13.088 11.130 4.405 1.00 94.69 96 LYS A O 1
ATOM 740 N N . THR A 1 97 ? -12.500 10.429 6.447 1.00 95.12 97 THR A N 1
ATOM 741 C CA . THR A 1 97 ? -11.843 9.205 5.977 1.00 95.12 97 THR A CA 1
ATOM 742 C C . THR A 1 97 ? -12.867 8.100 5.747 1.00 95.12 97 THR A C 1
ATOM 744 O O . THR A 1 97 ? -12.823 7.452 4.705 1.00 95.12 97 THR A O 1
ATOM 747 N N . LEU A 1 98 ? -13.814 7.934 6.670 1.00 94.62 98 LEU A N 1
ATOM 748 C CA . LEU A 1 98 ? -14.898 6.962 6.577 1.00 94.62 98 LEU A CA 1
ATOM 749 C C . LEU A 1 98 ? -15.825 7.249 5.396 1.00 94.62 98 LEU A C 1
ATOM 751 O O . LEU A 1 98 ? -16.123 6.328 4.648 1.00 94.62 98 LEU A O 1
ATOM 755 N N . SER A 1 99 ? -16.190 8.510 5.145 1.00 93.88 99 SER A N 1
ATOM 756 C CA . SER A 1 99 ? -17.025 8.878 3.991 1.00 93.88 99 SER A CA 1
ATOM 757 C C . SER A 1 99 ? -16.374 8.524 2.653 1.00 93.88 99 SER A C 1
ATOM 759 O O . SER A 1 99 ? -17.045 8.095 1.722 1.00 93.88 99 SER A O 1
ATOM 761 N N . ARG A 1 100 ? -15.042 8.611 2.560 1.00 94.25 100 ARG A N 1
ATOM 762 C CA . ARG A 1 100 ? -14.287 8.181 1.369 1.00 94.25 100 ARG A CA 1
ATOM 763 C C . ARG A 1 100 ? -14.176 6.668 1.223 1.00 94.25 100 ARG A C 1
ATOM 765 O O . ARG A 1 100 ? -13.895 6.196 0.127 1.00 94.25 100 ARG A O 1
ATOM 772 N N . LEU A 1 101 ? -14.332 5.925 2.314 1.00 95.12 101 LEU A N 1
ATOM 773 C CA . LEU A 1 101 ? -14.321 4.464 2.323 1.00 95.12 101 LEU A CA 1
ATOM 774 C C . LEU A 1 101 ? -15.735 3.870 2.363 1.00 95.12 101 LEU A C 1
ATOM 776 O O . LEU A 1 101 ? -15.863 2.651 2.338 1.00 95.12 101 LEU A O 1
ATOM 780 N N . GLN A 1 102 ? -16.787 4.694 2.388 1.00 92.75 102 GLN A N 1
ATOM 781 C CA . GLN A 1 102 ? -18.173 4.262 2.582 1.00 92.75 102 GLN A CA 1
ATOM 782 C C . GLN A 1 102 ? -18.662 3.287 1.505 1.00 92.75 102 GLN A C 1
ATOM 784 O O . GLN A 1 102 ? -19.517 2.456 1.779 1.00 92.75 102 GLN A O 1
ATOM 789 N N . GLU A 1 103 ? -18.110 3.344 0.294 1.00 92.00 103 GLU A N 1
ATOM 790 C CA . GLU A 1 103 ? -18.483 2.414 -0.775 1.00 92.00 103 GLU A CA 1
ATOM 791 C C . GLU A 1 103 ? -18.004 0.977 -0.500 1.00 92.00 103 GLU A C 1
ATOM 793 O O . GLU A 1 103 ? -18.709 0.010 -0.791 1.00 92.00 103 GLU A O 1
ATOM 798 N N . ILE A 1 104 ? -16.799 0.829 0.057 1.00 94.50 104 ILE A N 1
ATOM 799 C CA . ILE A 1 104 ? -16.133 -0.469 0.213 1.00 94.50 104 ILE A CA 1
ATOM 800 C C . ILE A 1 104 ? -16.222 -1.008 1.638 1.00 94.50 104 ILE A C 1
ATOM 802 O O . ILE A 1 104 ? -16.366 -2.211 1.833 1.00 94.50 104 ILE A O 1
ATOM 806 N N . LEU A 1 105 ? -16.152 -0.139 2.643 1.00 95.00 105 LEU A N 1
ATOM 807 C CA . LEU A 1 105 ? -16.021 -0.549 4.034 1.00 95.00 105 LEU A CA 1
ATOM 808 C C . LEU A 1 105 ? -17.228 -1.373 4.524 1.00 95.00 105 LEU A C 1
ATOM 810 O O . LEU A 1 105 ? -16.983 -2.460 5.038 1.00 95.00 105 LEU A O 1
ATOM 814 N N . PRO A 1 106 ? -18.498 -0.985 4.276 1.00 94.44 106 PRO A N 1
ATOM 815 C CA . PRO A 1 106 ? -19.661 -1.807 4.626 1.00 94.44 106 PRO A CA 1
ATOM 816 C C . PRO A 1 106 ? -19.681 -3.181 3.952 1.00 94.44 106 PRO A C 1
ATOM 818 O O . PRO A 1 106 ? -20.236 -4.122 4.501 1.00 94.44 106 PRO A O 1
ATOM 821 N N . ARG A 1 107 ? -19.080 -3.307 2.760 1.00 94.56 107 ARG A N 1
ATOM 822 C CA . ARG A 1 107 ? -18.990 -4.589 2.046 1.00 94.56 107 ARG A CA 1
ATOM 823 C C . ARG A 1 107 ? -17.931 -5.493 2.669 1.00 94.56 107 ARG A C 1
ATOM 825 O O . ARG A 1 107 ? -18.117 -6.701 2.715 1.00 94.56 107 ARG A O 1
ATOM 832 N N . VAL A 1 108 ? -16.810 -4.908 3.100 1.00 95.38 108 VAL A N 1
ATOM 833 C CA . VAL A 1 108 ? -15.667 -5.640 3.668 1.00 95.38 108 VAL A CA 1
ATOM 834 C C . VAL A 1 108 ? -15.955 -6.133 5.082 1.00 95.38 108 VAL A C 1
ATOM 836 O O . VAL A 1 108 ? -15.479 -7.211 5.435 1.00 95.38 108 VAL A O 1
ATOM 839 N N . LEU A 1 109 ? -16.686 -5.356 5.884 1.00 94.44 109 LEU A N 1
ATOM 840 C CA . LEU A 1 109 ? -16.973 -5.686 7.278 1.00 94.44 109 LEU A CA 1
ATOM 841 C C . LEU A 1 109 ? -17.889 -6.912 7.397 1.00 94.44 109 LEU A C 1
ATOM 843 O O . LEU A 1 109 ? -18.902 -7.027 6.713 1.00 94.44 109 LEU A O 1
ATOM 847 N N . GLN A 1 110 ? -17.529 -7.826 8.294 1.00 91.25 110 GLN A N 1
ATOM 848 C CA . GLN A 1 110 ? -18.343 -8.981 8.652 1.00 91.25 110 GLN A CA 1
ATOM 849 C C . GLN A 1 110 ? -19.547 -8.557 9.509 1.00 91.25 110 GLN A C 1
ATOM 851 O O . GLN A 1 110 ? -19.525 -7.499 10.148 1.00 91.25 110 GLN A O 1
ATOM 856 N N . PRO A 1 111 ? -20.597 -9.394 9.597 1.00 87.56 111 PRO A N 1
ATOM 857 C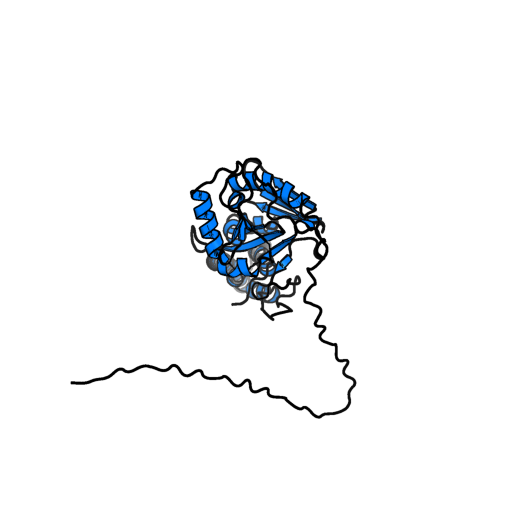 CA . PRO A 1 111 ? -21.667 -9.177 10.562 1.00 87.56 111 PRO A CA 1
ATOM 858 C C . PRO A 1 111 ? -21.086 -9.050 11.978 1.00 87.56 111 PRO A C 1
ATOM 860 O O . PRO A 1 111 ? -20.326 -9.914 12.408 1.00 87.56 111 PRO A O 1
ATOM 863 N N . ARG A 1 112 ? -21.460 -7.990 12.710 1.00 88.25 112 ARG A N 1
ATOM 864 C CA . ARG A 1 112 ? -20.940 -7.644 14.055 1.00 88.25 112 ARG A CA 1
ATOM 865 C C . ARG A 1 112 ? -19.480 -7.161 14.100 1.00 88.25 112 ARG A C 1
ATOM 867 O O . ARG A 1 112 ? -18.957 -6.942 15.192 1.00 88.25 112 ARG A O 1
ATOM 874 N N . GLU A 1 113 ? -18.825 -6.966 12.957 1.00 92.75 113 GLU A N 1
ATOM 875 C CA . GLU A 1 113 ? -17.525 -6.294 12.900 1.00 92.75 113 GLU A CA 1
ATOM 876 C C . GLU A 1 113 ? -17.737 -4.782 13.065 1.00 92.75 113 GLU A C 1
ATOM 878 O O . GLU A 1 113 ? -18.468 -4.149 12.303 1.00 92.75 113 GLU A O 1
ATOM 883 N N . VAL A 1 114 ? -17.111 -4.202 14.086 1.00 94.88 114 VAL A N 1
ATOM 884 C CA . VAL A 1 114 ? -17.250 -2.789 14.445 1.00 94.88 114 VAL A CA 1
ATOM 885 C C . VAL A 1 114 ? -15.926 -2.080 14.211 1.00 94.88 114 VAL A C 1
ATOM 887 O O . VAL A 1 114 ? -14.859 -2.552 14.613 1.00 94.88 114 VAL A O 1
ATOM 890 N N . VAL A 1 115 ? -15.991 -0.912 13.576 1.00 96.44 115 VAL A N 1
ATOM 891 C CA . VAL A 1 115 ? -14.819 -0.061 13.369 1.00 96.44 115 VAL A CA 1
ATOM 892 C C . VAL A 1 115 ? -14.461 0.629 14.678 1.00 96.44 115 VAL A C 1
ATOM 894 O O . VAL A 1 115 ? -15.244 1.411 15.216 1.00 96.44 115 VAL A O 1
ATOM 897 N N . LEU A 1 116 ? -13.252 0.367 15.169 1.00 96.06 116 LEU A N 1
ATOM 898 C CA . LEU A 1 116 ? -12.732 0.947 16.405 1.00 96.06 116 LEU A CA 1
ATOM 899 C C . LEU A 1 116 ? -11.930 2.211 16.132 1.00 96.06 116 LEU A C 1
ATOM 901 O O . LEU A 1 116 ? -12.025 3.190 16.867 1.00 96.06 116 LEU A O 1
ATOM 905 N N . TYR A 1 117 ? -11.088 2.192 15.097 1.00 96.44 117 TYR A N 1
ATOM 906 C CA . TYR A 1 117 ? -10.210 3.316 14.812 1.00 96.44 117 TYR A CA 1
ATOM 907 C C . TYR A 1 117 ? -9.717 3.332 13.368 1.00 96.44 117 TYR A C 1
ATOM 909 O O . TYR A 1 117 ? -9.505 2.287 12.760 1.00 96.44 117 TYR A O 1
ATOM 917 N N . VAL A 1 118 ? -9.483 4.529 12.829 1.00 97.31 118 VAL A N 1
ATOM 918 C CA . VAL A 1 118 ? -8.955 4.725 11.477 1.00 97.31 118 VAL A CA 1
ATOM 919 C C . VAL A 1 118 ? -7.769 5.671 11.527 1.00 97.31 118 VAL A C 1
ATOM 921 O O . VAL A 1 118 ? -7.840 6.736 12.140 1.00 97.31 118 VAL A O 1
ATOM 924 N N . PHE A 1 119 ? -6.677 5.299 10.866 1.00 96.81 119 PHE A N 1
ATOM 925 C CA . PHE A 1 119 ? -5.461 6.104 10.844 1.00 96.81 119 PHE A CA 1
ATOM 926 C C . PHE A 1 119 ? -4.694 5.946 9.531 1.00 96.81 119 PHE A C 1
ATOM 928 O O . PHE A 1 119 ? -4.830 4.963 8.804 1.00 96.81 119 PHE A O 1
ATOM 935 N N . GLY A 1 120 ? -3.890 6.957 9.209 1.00 96.00 120 GLY A N 1
ATOM 936 C CA . GLY A 1 120 ? -3.015 6.939 8.041 1.00 96.00 120 GLY A CA 1
ATOM 937 C C . GLY A 1 120 ? -1.612 6.474 8.410 1.00 96.00 120 GLY A C 1
ATOM 938 O O . GLY A 1 120 ? -1.062 6.902 9.424 1.00 96.00 120 GLY A O 1
ATOM 939 N N . ALA A 1 121 ? -1.017 5.648 7.558 1.00 96.00 121 ALA A N 1
ATOM 940 C CA . ALA A 1 121 ? 0.371 5.223 7.673 1.00 96.00 121 ALA A CA 1
ATOM 941 C C . ALA A 1 121 ? 1.006 5.071 6.283 1.00 96.00 121 ALA A C 1
ATOM 943 O O . ALA A 1 121 ? 0.361 5.268 5.249 1.00 96.00 121 ALA A O 1
ATOM 944 N N . GLN A 1 122 ? 2.290 4.734 6.262 1.00 94.44 122 GLN A N 1
ATOM 945 C CA . GLN A 1 122 ? 2.987 4.307 5.058 1.00 94.44 122 GLN A CA 1
ATOM 946 C C . GLN A 1 122 ? 3.217 2.796 5.132 1.00 94.44 122 GLN A C 1
ATOM 948 O O . GLN A 1 122 ? 3.717 2.295 6.138 1.00 94.44 122 GLN A O 1
ATOM 953 N N . ALA A 1 123 ? 2.821 2.084 4.082 1.00 93.44 123 ALA A N 1
ATOM 954 C CA . ALA A 1 123 ? 3.003 0.655 3.910 1.00 93.44 123 ALA A CA 1
ATOM 955 C C . ALA A 1 123 ? 4.497 0.275 3.932 1.00 93.44 123 ALA A C 1
ATOM 957 O O . ALA A 1 123 ? 5.353 1.097 3.567 1.00 93.44 123 ALA A O 1
ATOM 958 N N . PRO A 1 124 ? 4.812 -0.959 4.359 1.00 90.75 124 PRO A N 1
ATOM 959 C CA . PRO A 1 124 ? 6.172 -1.474 4.347 1.00 90.75 124 PRO A CA 1
ATOM 960 C C . PRO A 1 124 ? 6.724 -1.468 2.923 1.00 90.75 124 PRO A C 1
ATOM 962 O O . PRO A 1 124 ? 6.072 -1.905 1.975 1.00 90.75 124 PRO A O 1
ATOM 965 N N . ILE A 1 125 ? 7.948 -0.981 2.776 1.00 87.62 125 ILE A N 1
ATOM 966 C CA . ILE A 1 125 ? 8.689 -1.015 1.521 1.00 87.62 125 ILE A CA 1
ATOM 967 C C . ILE A 1 125 ? 9.994 -1.766 1.738 1.00 87.62 125 ILE A C 1
ATOM 969 O O . ILE A 1 125 ? 10.588 -1.684 2.815 1.00 87.62 125 ILE A O 1
ATOM 973 N N . SER A 1 126 ? 10.434 -2.516 0.728 1.00 85.81 126 SER A N 1
ATOM 974 C CA . SER A 1 126 ? 11.755 -3.140 0.795 1.00 85.81 126 SER A CA 1
ATOM 975 C C . SER A 1 126 ? 12.844 -2.058 0.917 1.00 85.81 126 SER A C 1
ATOM 977 O O . SER A 1 126 ? 12.737 -1.024 0.249 1.00 85.81 126 SER A O 1
ATOM 979 N N . PRO A 1 127 ? 13.909 -2.273 1.716 1.00 83.31 127 PRO A N 1
ATOM 980 C CA . PRO A 1 127 ? 15.005 -1.308 1.848 1.00 83.31 127 PRO A CA 1
ATOM 981 C C . PRO A 1 127 ? 15.599 -0.901 0.496 1.00 83.31 127 PRO A C 1
ATOM 983 O O . PRO A 1 127 ? 15.859 0.275 0.257 1.00 83.31 127 PRO A O 1
ATOM 986 N N . LEU A 1 128 ? 15.710 -1.866 -0.422 1.00 82.06 128 LEU A N 1
ATOM 987 C CA . LEU A 1 128 ? 16.171 -1.634 -1.787 1.00 82.06 128 LEU A CA 1
ATOM 988 C C . LEU A 1 128 ? 15.255 -0.658 -2.541 1.00 82.06 128 LEU A C 1
ATOM 990 O O . LEU A 1 128 ? 15.724 0.308 -3.133 1.00 82.06 128 LEU A O 1
ATOM 994 N N . SER A 1 129 ? 13.937 -0.863 -2.475 1.00 82.75 129 SER A N 1
ATOM 995 C CA . SER A 1 129 ? 12.983 0.044 -3.125 1.00 82.75 129 SER A CA 1
ATOM 996 C C . SER A 1 129 ? 12.955 1.425 -2.463 1.00 82.75 129 SER A C 1
ATOM 998 O O . SER A 1 129 ? 12.739 2.420 -3.149 1.00 82.75 129 SER A O 1
ATOM 1000 N N . GLN A 1 130 ? 13.199 1.510 -1.151 1.00 86.06 130 GLN A N 1
ATOM 1001 C CA . GLN A 1 130 ? 13.315 2.789 -0.451 1.00 86.06 130 GLN A CA 1
ATOM 1002 C C . GLN A 1 130 ? 14.547 3.580 -0.896 1.00 86.06 130 GLN A C 1
ATOM 1004 O O . GLN A 1 130 ? 14.442 4.788 -1.098 1.00 86.06 130 GLN A O 1
ATOM 1009 N N . TRP A 1 131 ? 15.687 2.908 -1.067 1.00 83.44 131 TRP A N 1
ATOM 1010 C CA . TRP A 1 131 ? 16.915 3.535 -1.549 1.00 83.44 131 TRP A CA 1
ATOM 1011 C C . TRP A 1 131 ? 16.726 4.131 -2.949 1.00 83.44 131 TRP A C 1
ATOM 1013 O O . TRP A 1 131 ? 17.028 5.301 -3.163 1.00 83.44 131 TRP A O 1
ATOM 1023 N N . PHE A 1 132 ? 16.122 3.368 -3.864 1.00 82.00 132 PHE A N 1
ATOM 1024 C CA . PHE A 1 132 ? 15.904 3.803 -5.245 1.00 82.00 132 PHE A CA 1
ATOM 1025 C C . PHE A 1 132 ? 14.855 4.904 -5.410 1.00 82.00 132 PHE A C 1
ATOM 1027 O O . PHE A 1 132 ? 15.023 5.806 -6.224 1.00 82.00 132 PHE A O 1
ATOM 1034 N N . LEU A 1 133 ? 13.755 4.845 -4.659 1.00 79.81 133 LEU A N 1
ATOM 1035 C CA . LEU A 1 133 ? 12.692 5.845 -4.770 1.00 79.81 133 LEU A CA 1
ATOM 1036 C C . LEU A 1 133 ? 12.976 7.123 -3.973 1.00 79.81 133 LEU A C 1
ATOM 1038 O O . LEU A 1 133 ? 12.324 8.144 -4.210 1.00 79.81 133 LEU A O 1
ATOM 1042 N N . GLY A 1 134 ? 13.871 7.072 -2.985 1.00 85.25 134 GLY A N 1
ATOM 1043 C CA . GLY A 1 134 ? 14.170 8.197 -2.104 1.00 85.25 134 GLY A CA 1
ATOM 1044 C C . GLY A 1 134 ? 12.908 8.824 -1.497 1.00 85.25 134 GLY A C 1
ATOM 1045 O O . GLY A 1 134 ? 12.064 8.157 -0.895 1.00 85.25 134 GLY A O 1
ATOM 1046 N N . TRP A 1 135 ? 12.742 10.134 -1.674 1.00 80.81 135 TRP A N 1
ATOM 1047 C CA . TRP A 1 135 ? 11.578 10.873 -1.174 1.00 80.81 135 TRP A CA 1
ATOM 1048 C C . TRP A 1 135 ? 10.272 10.542 -1.915 1.00 80.81 135 TRP A C 1
ATOM 1050 O O . TRP A 1 135 ? 9.185 10.755 -1.375 1.00 80.81 135 TRP A O 1
ATOM 1060 N N . HIS A 1 136 ? 10.326 9.964 -3.116 1.00 81.00 136 HIS A N 1
ATOM 1061 C CA . HIS A 1 136 ? 9.114 9.621 -3.857 1.00 81.00 136 HIS A CA 1
ATOM 1062 C C . HIS A 1 136 ? 8.314 8.494 -3.193 1.00 81.00 136 HIS A C 1
ATOM 1064 O O . HIS A 1 136 ? 7.092 8.451 -3.360 1.00 81.00 136 HIS A O 1
ATOM 1070 N N . VAL A 1 137 ? 8.948 7.651 -2.360 1.00 82.38 137 VAL A N 1
ATOM 1071 C CA . VAL A 1 137 ? 8.283 6.579 -1.588 1.00 82.38 137 VAL A CA 1
ATOM 1072 C C . VAL A 1 137 ? 7.031 7.090 -0.874 1.00 82.38 137 VAL A C 1
ATOM 1074 O O . VAL A 1 137 ? 6.005 6.412 -0.861 1.00 82.38 137 VAL A O 1
ATOM 1077 N N . TYR A 1 138 ? 7.072 8.318 -0.344 1.00 82.00 138 TYR A N 1
ATOM 1078 C CA . TYR A 1 138 ? 5.974 8.917 0.417 1.00 82.00 138 TYR A CA 1
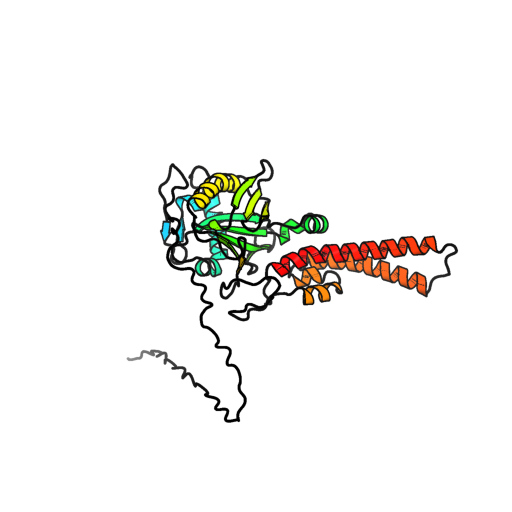ATOM 1079 C C . TYR A 1 138 ? 4.658 9.058 -0.349 1.00 82.00 138 TYR A C 1
ATOM 1081 O O . TYR A 1 138 ? 3.616 9.247 0.288 1.00 82.00 138 TYR A O 1
ATOM 1089 N N . GLY A 1 139 ? 4.703 9.074 -1.681 1.00 80.62 139 GLY A N 1
ATOM 1090 C CA . GLY A 1 139 ? 3.519 9.103 -2.534 1.00 80.62 139 GLY A CA 1
ATOM 1091 C C . GLY A 1 139 ? 2.945 7.711 -2.802 1.00 80.62 139 GLY A C 1
ATOM 1092 O O . GLY A 1 139 ? 1.729 7.582 -2.935 1.00 80.62 139 GLY A O 1
ATOM 1093 N N . PHE A 1 140 ? 3.800 6.685 -2.845 1.00 81.50 140 PHE A N 1
ATOM 1094 C CA . PHE A 1 140 ? 3.441 5.325 -3.263 1.00 81.50 140 PHE A CA 1
ATOM 1095 C C . PHE A 1 140 ? 2.914 4.456 -2.136 1.00 81.50 140 PHE A C 1
ATOM 1097 O O . PHE A 1 140 ? 2.006 3.659 -2.352 1.00 81.50 140 PHE A O 1
ATOM 1104 N N . THR A 1 141 ? 3.487 4.593 -0.945 1.00 90.25 141 THR A N 1
ATOM 1105 C CA . THR A 1 141 ? 3.194 3.683 0.161 1.00 90.25 141 THR A CA 1
ATOM 1106 C C . THR A 1 141 ? 2.037 4.165 1.027 1.00 90.25 141 THR A C 1
ATOM 1108 O O . THR A 1 141 ? 1.739 3.544 2.043 1.00 90.25 141 THR A O 1
ATOM 1111 N N . ARG A 1 142 ? 1.331 5.243 0.646 1.00 92.94 142 ARG A N 1
ATOM 1112 C CA . ARG A 1 142 ? 0.251 5.785 1.481 1.00 92.94 142 ARG A CA 1
ATOM 1113 C C . ARG A 1 142 ? -0.853 4.752 1.633 1.00 92.94 142 ARG A C 1
ATOM 1115 O O . ARG A 1 142 ? -1.420 4.261 0.658 1.00 92.94 142 ARG A O 1
ATOM 1122 N N . THR A 1 143 ? -1.193 4.468 2.880 1.00 95.75 143 THR A N 1
ATOM 1123 C CA . THR A 1 143 ? -2.250 3.526 3.215 1.00 95.75 143 THR A CA 1
ATOM 1124 C C . THR A 1 143 ? -3.097 4.067 4.353 1.00 95.75 143 THR A C 1
ATOM 1126 O O . THR A 1 143 ? -2.615 4.775 5.239 1.00 95.75 143 THR A O 1
ATOM 1129 N N . ILE A 1 144 ? -4.378 3.726 4.322 1.00 97.31 144 ILE A N 1
ATOM 1130 C CA . ILE A 1 144 ? -5.276 3.896 5.458 1.00 97.31 144 ILE A CA 1
ATOM 1131 C C . ILE A 1 144 ? -5.417 2.535 6.122 1.00 97.31 144 ILE A C 1
ATOM 1133 O O . ILE A 1 144 ? -5.646 1.533 5.447 1.00 97.31 144 ILE A O 1
ATOM 1137 N N . LEU A 1 145 ? -5.228 2.499 7.432 1.00 98.06 145 LEU A N 1
ATOM 1138 C CA . LEU A 1 145 ? -5.436 1.321 8.253 1.00 98.06 145 LEU A CA 1
ATOM 1139 C C . LEU A 1 145 ? -6.720 1.522 9.053 1.00 98.06 145 LEU A C 1
ATOM 1141 O O . LEU A 1 145 ? -6.936 2.583 9.645 1.00 98.06 145 LEU A O 1
ATOM 1145 N N . VAL A 1 146 ? -7.573 0.506 9.037 1.00 98.00 146 VAL A N 1
ATOM 1146 C CA . VAL A 1 146 ? -8.825 0.463 9.786 1.00 98.00 146 VAL A CA 1
ATOM 1147 C C . VAL A 1 146 ? -8.717 -0.675 10.786 1.00 98.00 146 VAL A C 1
ATOM 1149 O O . VAL A 1 146 ? -8.588 -1.842 10.419 1.00 98.00 146 VAL A O 1
ATOM 1152 N N . LEU A 1 147 ? -8.723 -0.307 12.058 1.00 97.44 147 LEU A N 1
ATOM 1153 C CA . LEU A 1 147 ? -8.714 -1.217 13.186 1.00 97.44 147 LEU A CA 1
ATOM 1154 C C . LEU A 1 147 ? -10.161 -1.563 13.539 1.00 97.44 147 LEU A C 1
ATOM 1156 O O . LEU A 1 147 ? -10.960 -0.663 13.812 1.00 97.44 147 LEU A O 1
ATOM 1160 N N . THR A 1 148 ? -10.485 -2.849 13.541 1.00 96.44 148 THR A N 1
ATOM 1161 C CA . THR A 1 148 ? -11.799 -3.367 13.948 1.00 96.44 148 THR A CA 1
ATOM 1162 C C . THR A 1 148 ? -11.660 -4.215 15.209 1.00 96.44 148 THR A C 1
ATOM 1164 O O . THR A 1 148 ? -10.547 -4.405 15.702 1.00 96.44 148 THR A O 1
ATOM 1167 N N . ASN A 1 149 ? -12.768 -4.731 15.742 1.00 94.50 149 ASN A N 1
ATOM 1168 C CA . ASN A 1 149 ? -12.729 -5.704 16.836 1.00 94.50 149 ASN A CA 1
ATOM 1169 C C . ASN A 1 149 ? -12.168 -7.074 16.417 1.00 94.50 149 ASN A C 1
ATOM 1171 O O . ASN A 1 149 ? -11.642 -7.764 17.282 1.00 94.50 149 ASN A O 1
ATOM 1175 N N . LEU A 1 150 ? -12.234 -7.454 15.134 1.00 93.44 150 LEU A N 1
ATOM 1176 C CA . LEU A 1 150 ? -11.838 -8.792 14.659 1.00 93.44 150 LEU A CA 1
ATOM 1177 C C . LEU A 1 150 ? -10.466 -8.825 13.971 1.00 93.44 150 LEU A C 1
ATOM 1179 O O . LEU A 1 150 ? -9.734 -9.816 14.034 1.00 93.44 150 LEU A O 1
ATOM 1183 N N . ARG A 1 151 ? -10.123 -7.757 13.249 1.00 95.62 151 ARG A N 1
ATOM 1184 C CA . ARG A 1 151 ? -8.965 -7.733 12.348 1.00 95.62 151 ARG A CA 1
ATOM 1185 C C . ARG A 1 151 ? -8.482 -6.328 12.021 1.00 95.62 151 ARG A C 1
ATOM 1187 O O . ARG A 1 151 ? -9.165 -5.324 12.242 1.00 95.62 151 ARG A O 1
ATOM 1194 N N . LEU A 1 152 ? -7.299 -6.269 11.425 1.00 97.06 152 LEU A N 1
ATOM 1195 C CA . LEU A 1 152 ? -6.755 -5.058 10.830 1.00 97.06 152 LEU A CA 1
ATOM 1196 C C . LEU A 1 152 ? -7.002 -5.077 9.319 1.00 97.06 152 LEU A C 1
ATOM 1198 O O . LEU A 1 152 ? -6.612 -6.018 8.627 1.00 97.06 152 LEU A O 1
ATOM 1202 N N . LEU A 1 153 ? -7.627 -4.021 8.805 1.00 97.94 153 LEU A N 1
ATOM 1203 C CA . LEU A 1 153 ? -7.841 -3.810 7.377 1.00 97.94 153 LEU A CA 1
ATOM 1204 C C . LEU A 1 153 ? -6.887 -2.737 6.859 1.00 97.94 153 LEU A C 1
ATOM 1206 O O . LEU A 1 153 ? -6.682 -1.699 7.492 1.00 97.94 153 LEU A O 1
ATOM 1210 N N . ARG A 1 154 ? -6.338 -2.960 5.670 1.00 97.81 154 ARG A N 1
ATOM 1211 C CA . ARG A 1 154 ? -5.436 -2.041 4.983 1.00 97.81 154 ARG A CA 1
ATOM 1212 C C . ARG A 1 154 ? -6.030 -1.644 3.639 1.00 97.81 154 ARG A C 1
ATOM 1214 O O . ARG A 1 154 ? -6.247 -2.484 2.772 1.00 97.81 154 ARG A O 1
ATOM 1221 N N . PHE A 1 155 ? -6.211 -0.345 3.443 1.00 97.31 155 PHE A N 1
ATOM 1222 C CA . PHE A 1 155 ? -6.691 0.249 2.201 1.00 97.31 155 PHE A CA 1
ATOM 1223 C C . PHE A 1 155 ? -5.573 1.044 1.540 1.00 97.31 155 PHE A C 1
ATOM 1225 O O . PHE A 1 155 ? -5.120 2.067 2.064 1.00 97.31 155 PHE A O 1
ATOM 1232 N N . ARG A 1 156 ? -5.150 0.606 0.353 1.00 94.88 156 ARG A N 1
ATOM 1233 C CA . ARG A 1 156 ? -4.159 1.343 -0.434 1.00 94.88 156 ARG A CA 1
ATOM 1234 C C . ARG A 1 156 ? -4.794 2.598 -1.017 1.00 94.88 156 ARG A C 1
ATOM 1236 O O . ARG A 1 156 ? -5.823 2.525 -1.694 1.00 94.88 156 ARG A O 1
ATOM 1243 N N . VAL A 1 157 ? -4.142 3.740 -0.820 1.00 93.88 157 VAL A N 1
ATOM 1244 C CA . VAL A 1 157 ? -4.633 5.026 -1.318 1.00 93.88 157 VAL A CA 1
ATOM 1245 C C . VAL A 1 157 ? -3.602 5.699 -2.215 1.00 93.88 157 VAL A C 1
ATOM 1247 O O . VAL A 1 157 ? -2.402 5.648 -1.965 1.00 93.88 157 VAL A O 1
ATOM 1250 N N . ARG A 1 158 ? -4.072 6.358 -3.272 1.00 89.44 158 ARG A N 1
ATOM 1251 C CA . ARG A 1 158 ? -3.250 7.194 -4.151 1.00 89.44 158 ARG A CA 1
ATOM 1252 C C . ARG A 1 158 ? -3.450 8.660 -3.785 1.00 89.44 158 ARG A C 1
ATOM 1254 O O . ARG A 1 158 ? -4.570 9.084 -3.512 1.00 89.44 158 ARG A O 1
ATOM 1261 N N . GLY A 1 159 ? -2.381 9.453 -3.794 1.00 86.31 159 GLY A N 1
ATOM 1262 C CA . GLY A 1 159 ? -2.490 10.907 -3.651 1.00 86.31 159 GLY A CA 1
ATOM 1263 C C . GLY A 1 159 ? -3.167 11.556 -4.866 1.00 86.31 159 GLY A C 1
ATOM 1264 O O . GLY A 1 159 ? -2.862 11.208 -6.003 1.00 86.31 159 GLY A O 1
ATOM 1265 N N . ARG A 1 160 ? -4.057 12.526 -4.628 1.00 83.44 160 ARG A N 1
ATOM 1266 C CA . ARG A 1 160 ? -4.651 13.404 -5.652 1.00 83.44 160 ARG A CA 1
ATOM 1267 C C . ARG A 1 160 ? -4.433 14.865 -5.249 1.00 83.44 160 ARG A C 1
ATOM 1269 O O . ARG A 1 160 ? -5.309 15.517 -4.684 1.00 83.44 160 ARG A O 1
ATOM 1276 N N . GLY A 1 161 ? -3.232 15.379 -5.502 1.00 79.69 161 GLY A N 1
ATOM 1277 C CA . GLY A 1 161 ? -2.795 16.694 -5.018 1.00 79.69 161 GLY A CA 1
ATOM 1278 C C . GLY A 1 161 ? -2.391 16.686 -3.538 1.00 79.69 161 GLY A C 1
ATOM 1279 O O . GLY A 1 161 ? -2.181 15.629 -2.945 1.00 79.69 161 GLY A O 1
ATOM 1280 N N . TRP A 1 162 ? -2.275 17.874 -2.934 1.00 69.94 162 TRP A N 1
ATOM 1281 C CA . TRP A 1 162 ? -1.599 18.048 -1.638 1.00 69.94 162 TRP A CA 1
ATOM 1282 C C . TRP A 1 162 ? -2.320 17.374 -0.455 1.00 69.94 162 TRP A C 1
ATOM 1284 O O . TRP A 1 162 ? -1.686 16.707 0.359 1.00 69.94 162 TRP A O 1
ATOM 1294 N N . ASN A 1 163 ? -3.653 17.489 -0.387 1.00 76.00 163 ASN A N 1
ATOM 1295 C CA . ASN A 1 163 ? -4.462 17.068 0.773 1.00 76.00 163 ASN A CA 1
ATOM 1296 C C . ASN A 1 163 ? -5.640 16.144 0.420 1.00 76.00 163 ASN A C 1
ATOM 1298 O O . ASN A 1 163 ? -6.561 15.946 1.226 1.00 76.00 163 ASN A O 1
ATOM 1302 N N . ARG A 1 164 ? -5.655 15.578 -0.789 1.00 86.81 164 ARG A N 1
ATOM 1303 C CA . ARG A 1 164 ? -6.672 14.602 -1.195 1.00 86.81 164 ARG A CA 1
ATOM 1304 C C . ARG A 1 164 ? -6.008 13.289 -1.562 1.00 86.81 164 ARG A C 1
ATOM 1306 O O . ARG A 1 164 ? -4.856 13.236 -1.985 1.00 86.81 164 ARG A O 1
ATOM 1313 N N . TRP A 1 165 ? -6.750 12.226 -1.333 1.00 92.12 165 TRP A N 1
ATOM 1314 C CA . TRP A 1 165 ? -6.360 10.877 -1.670 1.00 92.12 165 TRP A CA 1
ATOM 1315 C C . TRP A 1 165 ? -7.609 10.143 -2.120 1.00 92.12 165 TRP A C 1
ATOM 1317 O O . TRP A 1 165 ? -8.719 10.512 -1.726 1.00 92.12 165 TRP A O 1
ATOM 1327 N N . GLU A 1 166 ? -7.397 9.131 -2.940 1.00 92.25 166 GLU A N 1
ATOM 1328 C CA . GLU A 1 166 ? -8.434 8.263 -3.474 1.00 92.25 166 GLU A CA 1
ATOM 1329 C C . GLU A 1 166 ? -8.049 6.823 -3.191 1.00 92.25 166 GLU A C 1
ATOM 1331 O O . GLU A 1 166 ? -6.869 6.463 -3.237 1.00 92.25 166 GLU A O 1
ATOM 1336 N N . TRP A 1 167 ? -9.037 6.000 -2.868 1.00 93.44 167 TRP A N 1
ATOM 1337 C CA . TRP A 1 167 ? -8.819 4.573 -2.718 1.00 93.44 167 TRP A CA 1
ATOM 1338 C C . TRP A 1 167 ? -8.477 3.966 -4.083 1.00 93.44 167 TRP A C 1
ATOM 1340 O O . TRP A 1 167 ? -9.214 4.127 -5.051 1.00 93.44 167 TRP A O 1
ATOM 1350 N N . ASN A 1 168 ? -7.333 3.284 -4.167 1.00 91.06 168 ASN A N 1
ATOM 1351 C CA . ASN A 1 168 ? -6.840 2.679 -5.408 1.00 91.06 168 ASN A CA 1
ATOM 1352 C C . ASN A 1 168 ? -7.212 1.191 -5.491 1.00 91.06 168 ASN A C 1
ATOM 1354 O O . ASN A 1 168 ? -6.387 0.359 -5.879 1.00 91.06 168 ASN A O 1
ATOM 1358 N N . GLN A 1 169 ? -8.407 0.852 -4.998 1.00 94.06 169 GLN A N 1
ATOM 1359 C CA . GLN A 1 169 ? -8.997 -0.489 -5.021 1.00 94.06 169 GLN A CA 1
ATOM 1360 C C . GLN A 1 169 ? -8.163 -1.617 -4.378 1.00 94.06 169 GLN A C 1
ATOM 1362 O O . GLN A 1 169 ? -8.524 -2.784 -4.457 1.00 94.06 169 GLN A O 1
ATOM 1367 N N . GLY A 1 170 ? -7.057 -1.293 -3.704 1.00 94.50 170 GLY A N 1
ATOM 1368 C CA . GLY A 1 170 ? -6.267 -2.261 -2.950 1.00 94.50 170 GLY A CA 1
ATOM 1369 C C . GLY A 1 170 ? -6.853 -2.423 -1.556 1.00 94.50 170 GLY A C 1
ATOM 1370 O O . GLY A 1 170 ? -6.975 -1.427 -0.833 1.00 94.50 170 GLY A O 1
ATOM 1371 N N . VAL A 1 171 ? -7.204 -3.653 -1.194 1.00 97.06 171 VAL A N 1
ATOM 1372 C CA . VAL A 1 171 ? -7.701 -4.022 0.134 1.00 97.06 171 VAL A CA 1
ATOM 1373 C C . VAL A 1 171 ? -6.926 -5.238 0.605 1.00 97.06 171 VAL A C 1
ATOM 1375 O O . VAL A 1 171 ? -6.765 -6.205 -0.137 1.00 97.06 171 VAL A O 1
ATOM 1378 N N . GLN A 1 172 ? -6.436 -5.181 1.834 1.00 97.19 172 GLN A N 1
ATOM 1379 C CA . GLN A 1 172 ? -5.846 -6.326 2.508 1.00 97.19 172 GLN A CA 1
ATOM 1380 C C . GLN A 1 172 ? -6.430 -6.448 3.911 1.00 97.19 172 GLN A C 1
ATOM 1382 O O . GLN A 1 172 ? -6.889 -5.459 4.489 1.00 97.19 172 GLN A O 1
ATOM 1387 N N . SER A 1 173 ? -6.419 -7.656 4.455 1.00 96.88 173 SER A N 1
ATOM 1388 C CA . SER A 1 173 ? -6.897 -7.937 5.803 1.00 96.88 173 SER A CA 1
ATOM 1389 C C . SER A 1 173 ? -5.975 -8.910 6.517 1.00 96.88 173 SER A C 1
ATOM 1391 O O . SER A 1 173 ? -5.484 -9.853 5.896 1.00 96.88 173 SER A O 1
ATOM 1393 N N . VAL A 1 174 ? -5.813 -8.728 7.824 1.00 96.50 174 VAL A N 1
ATOM 1394 C CA . VAL A 1 174 ? -5.162 -9.708 8.695 1.00 96.50 174 VAL A CA 1
ATOM 1395 C C . VAL A 1 174 ? -5.940 -9.875 9.990 1.00 96.50 174 VAL A C 1
ATOM 1397 O O . VAL A 1 174 ? -6.228 -8.888 10.671 1.00 96.50 174 VAL A O 1
ATOM 1400 N N . ALA A 1 175 ? -6.294 -11.117 10.324 1.00 95.38 175 ALA A N 1
ATOM 1401 C CA . ALA A 1 175 ? -6.924 -11.429 11.600 1.00 95.38 175 ALA A CA 1
ATOM 1402 C C . ALA A 1 175 ? -5.923 -11.220 12.740 1.00 95.38 175 ALA A C 1
ATOM 1404 O O . ALA A 1 175 ? -4.736 -11.496 12.583 1.00 95.38 175 ALA A O 1
ATOM 1405 N N . PHE A 1 176 ? -6.378 -10.767 13.910 1.00 95.06 176 PHE A N 1
ATOM 1406 C CA . PHE A 1 176 ? -5.458 -10.612 15.045 1.00 95.06 176 PHE A CA 1
ATOM 1407 C C . PHE A 1 176 ? -4.869 -11.948 15.515 1.00 95.06 176 PHE A C 1
ATOM 1409 O O . PHE A 1 176 ? -3.739 -11.963 15.997 1.00 95.06 176 PHE A O 1
ATOM 1416 N N . ALA A 1 177 ? -5.583 -13.058 15.302 1.00 93.25 177 ALA A N 1
ATOM 1417 C CA . ALA A 1 177 ? -5.085 -14.407 15.562 1.00 93.25 177 ALA A CA 1
ATOM 1418 C C . ALA A 1 177 ? -3.826 -14.755 14.742 1.00 93.25 177 ALA A C 1
ATOM 1420 O O . ALA A 1 177 ? -2.981 -15.517 15.212 1.00 93.25 177 ALA A O 1
ATOM 1421 N N . ASP A 1 178 ? -3.661 -14.156 13.557 1.00 95.56 178 ASP A N 1
ATOM 1422 C CA . ASP A 1 178 ? -2.509 -14.370 12.669 1.00 95.56 178 ASP A CA 1
ATOM 1423 C C . ASP A 1 178 ? -1.272 -13.565 13.084 1.00 95.56 178 ASP A C 1
ATOM 1425 O O . ASP A 1 178 ? -0.184 -13.758 12.534 1.00 95.56 178 ASP A O 1
ATOM 1429 N N . LEU A 1 179 ? -1.419 -12.655 14.050 1.00 95.88 179 LEU A N 1
ATOM 1430 C CA . LEU A 1 179 ? -0.325 -11.847 14.573 1.00 95.88 179 LEU A CA 1
ATOM 1431 C C . LEU A 1 179 ? 0.334 -12.575 15.746 1.00 95.88 179 LEU A C 1
ATOM 1433 O O . LEU A 1 179 ? -0.310 -12.870 16.753 1.00 95.88 179 LEU A O 1
ATOM 1437 N N . SER A 1 180 ? 1.639 -12.820 15.647 1.00 95.19 180 SER A N 1
ATOM 1438 C CA . SER A 1 180 ? 2.449 -13.229 16.795 1.00 95.19 180 SER A CA 1
ATOM 1439 C C . SER A 1 180 ? 2.714 -12.023 17.699 1.00 95.19 180 SER A C 1
ATOM 1441 O O . SER A 1 180 ? 2.500 -12.087 18.911 1.00 95.19 180 SER A O 1
ATOM 1443 N N . GLU A 1 181 ? 3.062 -10.875 17.114 1.00 95.81 181 GLU A N 1
ATOM 1444 C CA . GLU A 1 181 ? 3.286 -9.622 17.831 1.00 95.81 181 GLU A CA 1
ATOM 1445 C C . GLU A 1 181 ? 2.701 -8.417 17.086 1.00 95.81 181 GLU A C 1
ATOM 1447 O O . GLU A 1 181 ? 2.781 -8.310 15.866 1.00 95.81 181 GLU A O 1
ATOM 1452 N N . ALA A 1 182 ? 2.110 -7.478 17.825 1.00 96.25 182 ALA A N 1
ATOM 1453 C CA . ALA A 1 182 ? 1.623 -6.216 17.279 1.00 96.25 182 ALA A CA 1
ATOM 1454 C C . ALA A 1 182 ? 1.975 -5.091 18.249 1.00 96.25 182 ALA A C 1
ATOM 1456 O O . ALA A 1 182 ? 1.404 -4.992 19.335 1.00 96.25 182 ALA A O 1
ATOM 1457 N N . GLN A 1 183 ? 2.936 -4.250 17.875 1.00 96.19 183 GLN A N 1
ATOM 1458 C CA . GLN A 1 183 ? 3.457 -3.217 18.766 1.00 96.19 183 GLN A CA 1
ATOM 1459 C C . GLN A 1 183 ? 3.856 -1.950 18.019 1.00 96.19 183 GLN A C 1
ATOM 1461 O O . GLN A 1 183 ? 4.211 -1.967 16.842 1.00 96.19 183 GLN A O 1
ATOM 1466 N N . VAL A 1 184 ? 3.832 -0.823 18.728 1.00 97.25 184 VAL A N 1
ATOM 1467 C CA . VAL A 1 184 ? 4.283 0.460 18.187 1.00 97.25 184 VAL A CA 1
ATOM 1468 C C . VAL A 1 184 ? 5.682 0.774 18.711 1.00 97.25 184 VAL A C 1
ATOM 1470 O O . VAL A 1 184 ? 5.856 1.031 19.904 1.00 97.25 184 VAL A O 1
ATOM 1473 N N . LYS A 1 185 ? 6.670 0.802 17.813 1.00 95.56 185 LYS A N 1
ATOM 1474 C CA . LYS A 1 185 ? 8.079 1.111 18.109 1.00 95.56 185 LYS A CA 1
ATOM 1475 C C . LYS A 1 185 ? 8.441 2.541 17.706 1.00 95.56 185 LYS A C 1
ATOM 1477 O O . LYS A 1 185 ? 7.787 3.131 16.856 1.00 95.56 185 LYS A O 1
ATOM 1482 N N . GLY A 1 186 ? 9.512 3.078 18.290 1.00 92.00 186 GLY A N 1
ATOM 1483 C CA . GLY A 1 186 ? 10.073 4.389 17.940 1.00 92.00 186 GLY A CA 1
ATOM 1484 C C . GLY A 1 186 ? 9.427 5.571 18.674 1.00 92.00 186 GLY A C 1
ATOM 1485 O O . GLY A 1 186 ? 8.208 5.652 18.821 1.00 92.00 186 GLY A O 1
ATOM 1486 N N . PHE A 1 187 ? 10.265 6.503 19.139 1.00 84.38 187 PHE A N 1
ATOM 1487 C CA . PHE A 1 187 ? 9.833 7.709 19.857 1.00 84.38 187 PHE A CA 1
ATOM 1488 C C . PHE A 1 187 ? 9.635 8.908 18.916 1.00 84.38 187 PHE A C 1
ATOM 1490 O O . PHE A 1 187 ? 8.558 9.507 18.873 1.00 84.38 187 PHE A O 1
ATOM 1497 N N . LEU A 1 188 ? 10.658 9.240 18.119 1.00 88.56 188 LEU A N 1
ATOM 1498 C CA . LEU A 1 188 ? 10.614 10.391 17.209 1.00 88.56 188 LEU A CA 1
ATOM 1499 C C . LEU A 1 188 ? 9.759 10.123 15.968 1.00 88.56 188 LEU A C 1
ATOM 1501 O O . LEU A 1 188 ? 8.932 10.962 15.610 1.00 88.56 188 LEU A O 1
ATOM 1505 N N . SER A 1 189 ? 9.933 8.943 15.369 1.00 91.25 189 SER A N 1
ATOM 1506 C CA . SER A 1 189 ? 9.189 8.455 14.207 1.00 91.25 189 SER A CA 1
ATOM 1507 C C . SER A 1 189 ? 8.519 7.133 14.584 1.00 91.25 189 SER A C 1
ATOM 1509 O O . SER A 1 189 ? 9.140 6.078 14.437 1.00 91.25 189 SER A O 1
ATOM 1511 N N . PRO A 1 190 ? 7.308 7.170 15.170 1.00 95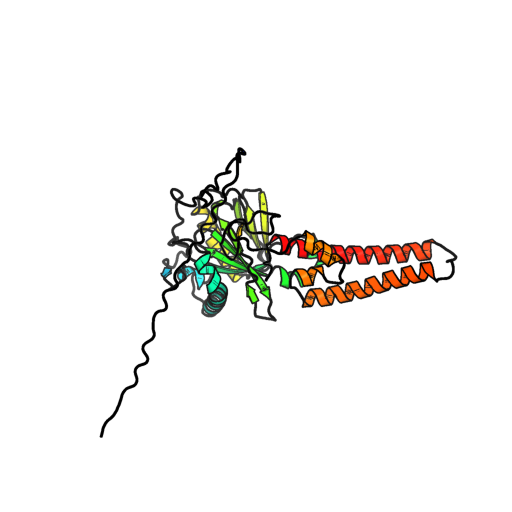.50 190 PRO A N 1
ATOM 1512 C CA . PRO A 1 190 ? 6.641 5.955 15.598 1.00 95.50 190 PRO A CA 1
ATOM 1513 C C . PRO A 1 190 ? 6.234 5.106 14.389 1.00 95.50 190 PRO A C 1
ATOM 1515 O O . PRO A 1 190 ? 5.809 5.615 13.345 1.00 95.50 190 PRO A O 1
ATOM 1518 N N . GLN A 1 191 ? 6.370 3.796 14.551 1.00 96.31 191 GLN A N 1
ATOM 1519 C CA . GLN A 1 191 ? 6.104 2.782 13.542 1.00 96.31 191 GLN A CA 1
ATOM 1520 C C . GLN A 1 191 ? 5.249 1.679 14.157 1.00 96.31 191 GLN A C 1
ATOM 1522 O O . GLN A 1 191 ? 5.536 1.219 15.260 1.00 96.31 191 GLN A O 1
ATOM 1527 N N . LEU A 1 192 ? 4.220 1.241 13.443 1.00 97.69 192 LEU A N 1
ATOM 1528 C CA . LEU A 1 192 ? 3.465 0.044 13.787 1.00 97.69 192 LEU A CA 1
ATOM 1529 C C . LEU A 1 192 ? 4.191 -1.170 13.198 1.00 97.69 192 LEU A C 1
ATOM 1531 O O . LEU A 1 192 ? 4.357 -1.268 11.984 1.00 97.69 192 LEU A O 1
ATOM 1535 N N . VAL A 1 193 ? 4.635 -2.072 14.064 1.00 97.31 193 VAL A N 1
ATOM 1536 C CA . VAL A 1 193 ? 5.319 -3.311 13.702 1.00 97.31 193 VAL A CA 1
ATOM 1537 C C . VAL A 1 193 ? 4.367 -4.473 13.933 1.00 97.31 193 VAL A C 1
ATOM 1539 O O . VAL A 1 193 ? 3.861 -4.640 15.044 1.00 97.31 193 VAL A O 1
ATOM 1542 N N . LEU A 1 194 ? 4.128 -5.238 12.872 1.00 97.44 194 LEU A N 1
ATOM 1543 C CA . LEU A 1 194 ? 3.316 -6.446 12.875 1.00 97.44 194 LEU A CA 1
ATOM 1544 C C . LEU A 1 194 ? 4.231 -7.630 12.578 1.00 97.44 194 LEU A C 1
ATOM 1546 O O . LEU A 1 194 ? 4.850 -7.678 11.513 1.00 97.44 194 LEU A O 1
ATOM 1550 N N . ASP A 1 195 ? 4.320 -8.551 13.527 1.00 97.19 195 ASP A N 1
ATOM 1551 C CA . ASP A 1 195 ? 4.979 -9.837 13.368 1.00 97.19 195 ASP A CA 1
ATOM 1552 C C . ASP A 1 195 ? 3.898 -10.896 13.165 1.00 97.19 195 ASP A C 1
ATOM 1554 O O . ASP A 1 195 ? 2.938 -10.995 13.934 1.00 97.19 195 ASP A O 1
ATOM 1558 N N . TYR A 1 196 ? 4.022 -11.640 12.074 1.00 96.81 196 TYR A N 1
ATOM 1559 C CA . TYR A 1 196 ? 3.047 -12.629 11.642 1.00 96.81 196 TYR A CA 1
ATOM 1560 C C . TYR A 1 196 ? 3.458 -14.027 12.105 1.00 96.81 196 TYR A C 1
ATOM 1562 O O . TYR A 1 196 ? 4.643 -14.315 12.296 1.00 96.81 196 TYR A O 1
ATOM 1570 N N . ARG A 1 197 ? 2.485 -14.930 12.263 1.00 94.75 197 ARG A N 1
ATOM 1571 C CA . ARG A 1 197 ? 2.762 -16.333 12.620 1.00 94.75 197 ARG A CA 1
ATOM 1572 C C . ARG A 1 197 ? 3.524 -17.086 11.532 1.00 94.75 197 ARG A C 1
ATOM 1574 O O . ARG A 1 197 ? 4.249 -18.020 11.848 1.00 94.75 197 ARG A O 1
ATOM 1581 N N . ASN A 1 198 ? 3.424 -16.652 10.278 1.00 94.38 198 ASN A N 1
ATOM 1582 C CA . ASN A 1 198 ? 4.227 -17.189 9.177 1.00 94.38 198 ASN A CA 1
ATOM 1583 C C . ASN A 1 198 ? 5.703 -16.718 9.179 1.00 94.38 198 ASN A C 1
ATOM 1585 O O . ASN A 1 198 ? 6.435 -17.003 8.234 1.00 94.38 198 ASN A O 1
ATOM 1589 N N . GLY A 1 199 ? 6.142 -15.973 10.203 1.00 95.06 199 GLY A N 1
ATOM 1590 C CA . GLY A 1 199 ? 7.512 -15.467 10.347 1.00 95.06 199 GLY A CA 1
ATOM 1591 C C . GLY A 1 199 ? 7.793 -14.164 9.592 1.00 95.06 199 GLY A C 1
ATOM 1592 O O . GLY A 1 199 ? 8.858 -13.569 9.765 1.00 95.06 199 GLY A O 1
ATOM 1593 N N . HIS A 1 200 ? 6.854 -13.678 8.776 1.00 94.44 200 HIS A N 1
ATOM 1594 C CA . HIS A 1 200 ? 7.002 -12.404 8.083 1.00 94.44 200 HIS A CA 1
ATOM 1595 C C . HIS A 1 200 ? 6.819 -11.222 9.048 1.00 94.44 200 HIS A C 1
ATOM 1597 O O . HIS A 1 200 ? 6.061 -11.285 10.016 1.00 94.44 200 HIS A O 1
ATOM 1603 N N . LYS A 1 201 ? 7.487 -10.104 8.751 1.00 95.62 201 LYS A N 1
ATOM 1604 C CA . LYS A 1 201 ? 7.441 -8.874 9.548 1.00 95.62 201 LYS A CA 1
ATOM 1605 C C . LYS A 1 201 ? 7.111 -7.684 8.665 1.00 95.62 201 LYS A C 1
ATOM 1607 O O . LYS A 1 201 ? 7.821 -7.404 7.702 1.00 95.62 201 LYS A O 1
ATOM 1612 N N . GLU A 1 202 ? 6.093 -6.920 9.040 1.00 95.69 202 GLU A N 1
ATOM 1613 C CA . GLU A 1 202 ? 5.736 -5.668 8.375 1.00 95.69 202 GLU A CA 1
ATOM 1614 C C . GLU A 1 202 ? 5.901 -4.468 9.298 1.00 95.69 202 GLU A C 1
ATOM 1616 O O . GLU A 1 202 ? 5.570 -4.499 10.483 1.00 95.69 202 GLU A O 1
ATOM 1621 N N . ARG A 1 203 ? 6.419 -3.374 8.735 1.00 95.81 203 ARG A N 1
ATOM 1622 C CA . ARG A 1 203 ? 6.624 -2.113 9.449 1.00 95.81 203 ARG A CA 1
ATOM 1623 C C . ARG A 1 203 ? 5.899 -0.992 8.724 1.00 95.81 203 ARG A C 1
ATOM 1625 O O . ARG A 1 203 ? 6.296 -0.582 7.635 1.00 95.81 203 ARG A O 1
ATOM 1632 N N . TYR A 1 204 ? 4.856 -0.484 9.358 1.00 96.31 204 TYR A N 1
ATOM 1633 C CA . TYR A 1 204 ? 4.123 0.689 8.918 1.00 96.31 204 TYR A CA 1
ATOM 1634 C C . TYR A 1 204 ? 4.717 1.920 9.582 1.00 96.31 204 TYR A C 1
ATOM 1636 O O . TYR A 1 204 ? 4.777 2.015 10.806 1.00 96.31 204 TYR A O 1
ATOM 1644 N N . TRP A 1 205 ? 5.165 2.877 8.787 1.00 93.88 205 TRP A N 1
ATOM 1645 C CA . TRP A 1 205 ? 5.949 4.009 9.267 1.00 93.88 205 TRP A CA 1
ATOM 1646 C C . TRP A 1 205 ? 5.211 5.330 9.066 1.00 93.88 205 TRP A C 1
ATOM 1648 O O . TRP A 1 205 ? 4.138 5.386 8.457 1.00 93.88 205 TRP A O 1
ATOM 1658 N N . ARG A 1 206 ? 5.787 6.409 9.614 1.00 92.88 206 ARG A N 1
ATOM 1659 C CA . ARG A 1 206 ? 5.214 7.764 9.583 1.00 92.88 206 ARG A CA 1
ATOM 1660 C C . ARG A 1 206 ? 3.832 7.839 10.246 1.00 92.88 206 ARG A C 1
ATOM 1662 O O . ARG A 1 206 ? 2.964 8.602 9.820 1.00 92.88 206 ARG A O 1
ATOM 1669 N N . LEU A 1 207 ? 3.645 7.053 11.302 1.00 95.31 207 LEU A N 1
ATOM 1670 C CA . LEU A 1 207 ? 2.452 7.119 12.129 1.00 95.31 207 LEU A CA 1
ATOM 1671 C C . LEU A 1 207 ? 2.429 8.459 12.880 1.00 95.31 207 LEU A C 1
ATOM 1673 O O . LEU A 1 207 ? 3.469 8.969 13.304 1.00 95.31 207 LEU A O 1
ATOM 1677 N N . ARG A 1 208 ? 1.252 9.063 13.067 1.00 94.88 208 ARG A N 1
ATOM 1678 C CA . ARG A 1 208 ? 1.155 10.261 13.914 1.00 94.88 208 ARG A CA 1
ATOM 1679 C C . ARG A 1 208 ? 1.368 9.864 15.370 1.00 94.88 208 ARG A C 1
ATOM 1681 O O . ARG A 1 208 ? 0.910 8.813 15.804 1.00 94.88 208 ARG A O 1
ATOM 1688 N N . ARG A 1 209 ? 2.006 10.729 16.163 1.00 95.50 209 ARG A N 1
ATOM 1689 C CA . ARG A 1 209 ? 2.237 10.456 17.596 1.00 95.50 209 ARG A CA 1
ATOM 1690 C C . ARG A 1 209 ? 0.936 10.240 18.380 1.00 95.50 209 ARG A C 1
ATOM 1692 O O . ARG A 1 209 ? 0.925 9.439 19.308 1.00 95.50 209 ARG A O 1
ATOM 1699 N N . SER A 1 210 ? -0.147 10.930 18.015 1.00 94.06 210 SER A N 1
ATOM 1700 C CA . SER A 1 210 ? -1.485 10.709 18.588 1.00 94.06 210 SER A CA 1
ATOM 1701 C C . SER A 1 210 ? -1.974 9.283 18.347 1.00 94.06 210 SER A C 1
ATOM 1703 O O . SER A 1 210 ? -2.384 8.600 19.282 1.00 94.06 210 SER A O 1
ATOM 1705 N N . ASP A 1 211 ? -1.862 8.833 17.102 1.00 96.06 211 ASP A N 1
ATOM 1706 C CA . ASP A 1 211 ? -2.365 7.545 16.637 1.00 96.06 211 ASP A CA 1
ATOM 1707 C C . ASP A 1 211 ? -1.507 6.428 17.251 1.00 96.06 211 ASP A C 1
ATOM 1709 O O . ASP A 1 211 ? -2.029 5.448 17.767 1.00 96.06 211 ASP A O 1
ATOM 1713 N N . ALA A 1 212 ? -0.188 6.639 17.326 1.00 96.62 212 ALA A N 1
ATOM 1714 C CA . ALA A 1 212 ? 0.766 5.769 18.008 1.00 96.62 212 ALA A CA 1
ATOM 1715 C C . ALA A 1 212 ? 0.410 5.525 19.480 1.00 96.62 212 ALA A C 1
ATOM 1717 O O . ALA A 1 212 ? 0.405 4.380 19.922 1.00 96.62 212 ALA A O 1
ATOM 1718 N N . LYS A 1 213 ? 0.094 6.581 20.244 1.00 96.19 213 LYS A N 1
ATOM 1719 C CA . LYS A 1 213 ? -0.313 6.448 21.654 1.00 96.19 213 LYS A CA 1
ATOM 1720 C C . LYS A 1 213 ? -1.583 5.613 21.794 1.00 96.19 213 LYS A C 1
ATOM 1722 O O . LYS A 1 213 ? -1.660 4.765 22.674 1.00 96.19 213 LYS A O 1
ATOM 1727 N N . LYS A 1 214 ? -2.549 5.825 20.903 1.00 95.38 214 LYS A N 1
ATOM 1728 C CA . LYS A 1 214 ? -3.816 5.096 20.919 1.00 95.38 214 LYS A CA 1
ATOM 1729 C C . LYS A 1 214 ? -3.652 3.629 20.528 1.00 95.38 214 LYS A C 1
ATOM 1731 O O . LYS A 1 214 ? -4.215 2.758 21.176 1.00 95.38 214 LYS A O 1
ATOM 1736 N N . LEU A 1 215 ? -2.823 3.340 19.527 1.00 96.62 215 LEU A N 1
ATOM 1737 C CA . LEU A 1 215 ? -2.503 1.968 19.136 1.00 96.62 215 LEU A CA 1
ATOM 1738 C C . LEU A 1 215 ? -1.745 1.208 20.230 1.00 96.62 215 LEU A C 1
ATOM 1740 O O . LEU A 1 215 ? -2.015 0.029 20.420 1.00 96.62 215 LEU A O 1
ATOM 1744 N N . LYS A 1 216 ? -0.847 1.867 20.979 1.00 96.12 216 LYS A N 1
ATOM 1745 C CA . LYS A 1 216 ? -0.177 1.246 22.138 1.00 96.12 216 LYS A CA 1
ATOM 1746 C C . LYS A 1 216 ? -1.162 0.767 23.205 1.00 96.12 216 LYS A C 1
ATOM 1748 O O . LYS A 1 216 ? -0.890 -0.234 23.851 1.00 96.12 216 LYS A O 1
ATOM 1753 N N . LEU A 1 217 ? -2.276 1.477 23.370 1.00 94.69 217 LEU A N 1
ATOM 1754 C CA . LEU A 1 217 ? -3.343 1.128 24.304 1.00 94.69 217 LEU A CA 1
ATOM 1755 C C . LEU A 1 217 ? -4.263 0.038 23.726 1.00 94.69 217 LEU A C 1
ATOM 1757 O O . LEU A 1 217 ? -4.552 -0.941 24.398 1.00 94.69 217 LEU A O 1
ATOM 1761 N N . ALA A 1 218 ? -4.704 0.187 22.473 1.00 94.75 218 ALA A N 1
ATOM 1762 C CA . ALA A 1 218 ? -5.721 -0.686 21.888 1.00 94.75 218 ALA A CA 1
ATOM 1763 C C . ALA A 1 218 ? -5.186 -2.050 21.414 1.00 94.75 218 ALA A C 1
ATOM 1765 O O . ALA A 1 218 ? -5.872 -3.058 21.563 1.00 94.75 218 ALA A O 1
ATOM 1766 N N . LEU A 1 219 ? -3.984 -2.109 20.824 1.00 95.31 219 LEU A N 1
ATOM 1767 C CA . LEU A 1 219 ? -3.481 -3.333 20.181 1.00 95.31 219 LEU A CA 1
ATOM 1768 C C . LEU A 1 219 ? -3.280 -4.512 21.145 1.00 95.31 219 LEU A C 1
ATOM 1770 O O . LEU A 1 219 ? -3.708 -5.610 20.785 1.00 95.31 219 LEU A O 1
ATOM 1774 N N . PRO A 1 220 ? -2.679 -4.344 22.343 1.00 93.56 220 PRO A N 1
ATOM 1775 C CA . PRO A 1 220 ? -2.517 -5.456 23.278 1.00 93.56 220 PRO A CA 1
ATOM 1776 C C . PRO A 1 220 ? -3.865 -6.054 23.689 1.00 93.56 220 PRO A C 1
ATOM 1778 O O . PRO A 1 220 ? -4.040 -7.269 23.607 1.00 93.56 220 PRO A O 1
ATOM 1781 N N . THR A 1 221 ? -4.833 -5.197 24.030 1.00 92.56 221 THR A N 1
ATOM 1782 C CA . THR A 1 221 ? -6.186 -5.591 24.438 1.00 92.56 221 THR A CA 1
ATOM 1783 C C . THR A 1 221 ? -6.907 -6.326 23.312 1.00 92.56 221 THR A C 1
ATOM 1785 O O . THR A 1 221 ? -7.487 -7.384 23.536 1.00 92.56 221 THR A O 1
ATOM 1788 N N . LEU A 1 222 ? -6.837 -5.822 22.077 1.00 92.31 222 LEU A N 1
ATOM 1789 C CA . LEU A 1 222 ? -7.476 -6.480 20.935 1.00 92.31 222 LEU A CA 1
ATOM 1790 C C . LEU A 1 222 ? -6.841 -7.829 20.618 1.00 92.31 222 LEU A C 1
ATOM 1792 O O . LEU A 1 222 ? -7.562 -8.785 20.358 1.00 92.31 222 LEU A O 1
ATOM 1796 N N . ARG A 1 223 ? -5.511 -7.936 20.675 1.00 91.38 223 ARG A N 1
ATOM 1797 C CA . ARG A 1 223 ? -4.819 -9.200 20.403 1.00 91.38 223 ARG A CA 1
ATOM 1798 C C . ARG A 1 223 ? -5.153 -10.262 21.451 1.00 91.38 223 ARG A C 1
ATOM 1800 O O . ARG A 1 223 ? -5.446 -11.390 21.080 1.00 91.38 223 ARG A O 1
ATOM 1807 N N . MET A 1 224 ? -5.130 -9.908 22.738 1.00 88.56 224 MET A N 1
ATOM 1808 C CA . MET A 1 224 ? -5.417 -10.855 23.828 1.00 88.56 224 MET A CA 1
ATOM 1809 C C . MET A 1 224 ? -6.843 -11.416 23.758 1.00 88.56 224 MET A C 1
ATOM 1811 O O . MET A 1 224 ? -7.051 -12.577 24.084 1.00 88.56 224 MET A O 1
ATOM 1815 N N . ASN A 1 225 ? -7.803 -10.618 23.282 1.00 87.56 225 ASN A N 1
ATOM 1816 C CA . ASN A 1 225 ? -9.207 -11.023 23.183 1.00 87.56 225 ASN A CA 1
ATOM 1817 C C . ASN A 1 225 ? -9.586 -11.667 21.839 1.00 87.56 225 ASN A C 1
ATOM 1819 O O . ASN A 1 225 ? -10.734 -12.058 21.652 1.00 87.56 225 ASN A O 1
ATOM 1823 N N . ASN A 1 226 ? -8.643 -11.789 20.901 1.00 84.56 226 ASN A N 1
ATOM 1824 C CA . ASN A 1 226 ? -8.862 -12.419 19.601 1.00 84.56 226 ASN A CA 1
ATOM 1825 C C . ASN A 1 226 ? -8.062 -13.725 19.492 1.00 84.56 226 ASN A C 1
ATOM 1827 O O . ASN A 1 226 ? -7.013 -13.781 18.850 1.00 84.56 226 ASN A O 1
ATOM 1831 N N . THR A 1 227 ? -8.586 -14.794 20.091 1.00 77.81 227 THR A N 1
ATOM 1832 C CA . THR A 1 227 ? -8.020 -16.158 20.053 1.00 77.81 227 THR A CA 1
ATOM 1833 C C . THR A 1 227 ? -8.633 -17.037 18.956 1.00 77.81 227 THR A C 1
ATOM 1835 O O . THR A 1 227 ? -8.619 -18.262 19.047 1.00 77.81 227 THR A O 1
ATOM 1838 N N . GLY A 1 228 ? -9.189 -16.414 17.912 1.00 80.94 228 GLY A N 1
ATOM 1839 C CA . GLY A 1 228 ? -9.815 -17.115 16.791 1.00 80.94 228 GLY A CA 1
ATOM 1840 C C . GLY A 1 228 ? -8.862 -18.047 16.022 1.00 80.94 228 GLY A C 1
ATOM 1841 O O . GLY A 1 228 ? -7.651 -18.047 16.256 1.00 80.94 228 GLY A O 1
ATOM 1842 N N . PRO A 1 229 ? -9.397 -18.845 15.080 1.00 84.38 229 PRO A N 1
ATOM 1843 C CA . PRO A 1 229 ? -8.582 -19.731 14.262 1.00 84.38 229 PRO A CA 1
ATOM 1844 C C . PRO A 1 229 ? -7.570 -18.929 13.439 1.00 84.38 229 PRO A C 1
ATOM 1846 O O . PRO A 1 229 ? -7.894 -17.889 12.862 1.00 84.38 229 PRO A O 1
ATOM 1849 N N . VAL A 1 230 ? -6.342 -19.442 13.379 1.00 86.19 230 VAL A N 1
ATOM 1850 C CA . VAL A 1 230 ? -5.285 -18.901 12.522 1.00 86.19 230 VAL A CA 1
ATOM 1851 C C . VAL A 1 230 ? -5.651 -19.200 11.072 1.00 86.19 230 VAL A C 1
ATOM 1853 O O . VAL A 1 230 ? -6.018 -20.326 10.731 1.00 86.19 230 VAL A O 1
ATOM 1856 N N . SER A 1 231 ? -5.576 -18.191 10.214 1.00 88.31 231 SER A N 1
ATOM 1857 C CA . SER A 1 231 ? -5.811 -18.352 8.787 1.00 88.31 231 SER A CA 1
ATOM 1858 C C . SER A 1 231 ? -4.690 -19.166 8.137 1.00 88.31 231 SER A C 1
ATOM 1860 O O . SER A 1 231 ? -3.544 -19.165 8.587 1.00 88.31 231 SER A O 1
ATOM 1862 N N . ALA A 1 232 ? -4.997 -19.831 7.023 1.00 87.81 232 ALA A N 1
ATOM 1863 C CA . ALA A 1 232 ? -4.018 -20.644 6.299 1.00 87.81 232 ALA A CA 1
ATOM 1864 C C . ALA A 1 232 ? -2.789 -19.844 5.813 1.00 87.81 232 ALA A C 1
ATOM 1866 O O . ALA A 1 232 ? -1.721 -20.418 5.625 1.00 87.81 232 ALA A O 1
ATOM 1867 N N . SER A 1 233 ? -2.913 -18.526 5.610 1.00 87.00 233 SER A N 1
ATOM 1868 C CA . SER A 1 233 ? -1.786 -17.664 5.226 1.00 87.00 233 SER A CA 1
ATOM 1869 C C . SER A 1 233 ? -0.893 -17.280 6.409 1.00 87.00 233 SER A C 1
ATOM 1871 O O . SER A 1 233 ? 0.261 -16.892 6.198 1.00 87.00 233 SER A O 1
ATOM 1873 N N . GLY A 1 234 ? -1.434 -17.312 7.633 1.00 91.25 234 GLY A N 1
ATOM 1874 C CA . GLY A 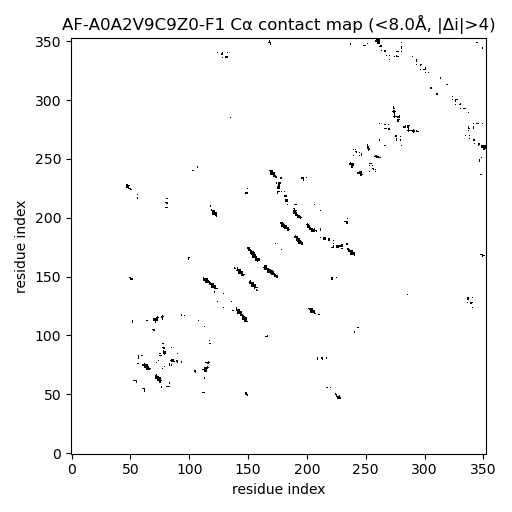1 234 ? -0.765 -16.865 8.851 1.00 91.25 234 GLY A CA 1
ATOM 1875 C C . GLY A 1 234 ? -0.238 -15.429 8.779 1.00 91.25 234 GLY A C 1
ATOM 1876 O O . GLY A 1 234 ? 0.764 -15.136 9.428 1.00 91.25 234 GLY A O 1
ATOM 1877 N N . GLY A 1 235 ? -0.846 -14.559 7.958 1.00 94.06 235 GLY A N 1
ATOM 1878 C CA . GLY A 1 235 ? -0.402 -13.182 7.722 1.00 94.06 235 GLY A CA 1
ATOM 1879 C C . GLY A 1 235 ? -1.357 -12.364 6.844 1.00 94.06 235 GLY A C 1
ATOM 1880 O O . GLY A 1 235 ? -2.464 -12.801 6.541 1.00 94.06 235 GLY A O 1
ATOM 1881 N N . MET A 1 236 ? -0.931 -11.163 6.432 1.00 95.19 236 MET A N 1
ATOM 1882 C CA . MET A 1 236 ? -1.751 -10.234 5.638 1.00 95.19 236 MET A CA 1
ATOM 1883 C C . MET A 1 236 ? -2.161 -10.820 4.281 1.00 95.19 236 MET A C 1
ATOM 1885 O O . MET A 1 236 ? -1.320 -11.215 3.476 1.00 95.19 236 MET A O 1
ATOM 1889 N N . VAL A 1 237 ? -3.466 -10.818 4.009 1.00 95.75 237 VAL A N 1
ATOM 1890 C CA . VAL A 1 237 ? -4.058 -11.374 2.787 1.00 95.75 237 VAL A CA 1
ATOM 1891 C C . VAL A 1 237 ? -4.647 -10.267 1.928 1.00 95.75 237 VAL A C 1
ATOM 1893 O O . VAL A 1 237 ? -5.377 -9.412 2.425 1.00 95.75 237 VAL A O 1
ATOM 1896 N N . SER A 1 238 ? -4.366 -10.294 0.626 1.00 96.69 238 SER A N 1
ATOM 1897 C CA . SER A 1 238 ? -4.988 -9.391 -0.346 1.00 96.69 238 SER A CA 1
ATOM 1898 C C . SER A 1 238 ? -6.388 -9.870 -0.723 1.00 96.69 238 SER A C 1
ATOM 1900 O O . SER A 1 238 ? -6.578 -11.044 -1.036 1.00 96.69 238 SER A O 1
ATOM 1902 N N . LEU A 1 239 ? -7.357 -8.958 -0.739 1.00 97.25 239 LEU A N 1
ATOM 1903 C CA . LEU A 1 239 ? -8.751 -9.242 -1.078 1.00 97.25 239 LEU A CA 1
ATOM 1904 C C . LEU A 1 239 ? -9.116 -8.619 -2.428 1.00 97.25 239 LEU A C 1
ATOM 1906 O O . LEU A 1 239 ? -8.672 -7.521 -2.769 1.00 97.25 239 LEU A O 1
ATOM 1910 N N . CYS A 1 240 ? -9.971 -9.298 -3.192 1.00 97.38 240 CYS A N 1
ATOM 1911 C CA . CYS A 1 240 ? -10.542 -8.741 -4.411 1.00 97.38 240 CYS A CA 1
ATOM 1912 C C . CYS A 1 240 ? -11.454 -7.548 -4.070 1.00 97.38 240 CYS A C 1
ATOM 1914 O O . CYS A 1 240 ? -12.412 -7.731 -3.328 1.00 97.38 240 CYS A O 1
ATOM 1916 N N . PRO A 1 241 ? -11.283 -6.354 -4.659 1.00 96.12 241 PRO A N 1
ATOM 1917 C CA . PRO A 1 241 ? -12.147 -5.210 -4.347 1.00 96.12 241 PRO A CA 1
ATOM 1918 C C . PRO A 1 241 ? -13.609 -5.390 -4.780 1.00 96.12 241 PRO A C 1
ATOM 1920 O O . PRO A 1 241 ? -14.481 -4.687 -4.277 1.00 96.12 241 PRO A O 1
ATOM 1923 N N . LYS A 1 242 ? -13.881 -6.302 -5.725 1.00 95.75 242 LYS A N 1
ATOM 1924 C CA . LYS A 1 242 ? -15.221 -6.531 -6.285 1.00 95.75 242 LYS A CA 1
ATOM 1925 C C . LYS A 1 242 ? -16.017 -7.580 -5.507 1.00 95.75 242 LYS A C 1
ATOM 1927 O O . LYS A 1 242 ? -17.178 -7.345 -5.204 1.00 95.75 242 LYS A O 1
ATOM 1932 N N . CYS A 1 243 ? -15.407 -8.731 -5.216 1.00 96.50 243 CYS A N 1
ATOM 1933 C CA . CYS A 1 243 ? -16.084 -9.863 -4.563 1.00 96.50 243 CYS A CA 1
ATOM 1934 C C . CYS A 1 243 ? -15.499 -10.249 -3.201 1.00 96.50 243 CYS A C 1
ATOM 1936 O O . CYS A 1 243 ? -16.004 -11.169 -2.574 1.00 96.50 243 CYS A O 1
ATOM 1938 N N . LEU A 1 244 ? -14.427 -9.585 -2.758 1.00 96.56 244 LEU A N 1
ATOM 1939 C CA . LEU A 1 244 ? -13.751 -9.818 -1.476 1.00 96.56 244 LEU A CA 1
ATOM 1940 C C . LEU A 1 244 ? -13.117 -11.202 -1.303 1.00 96.56 244 LEU A C 1
ATOM 1942 O O . LEU A 1 244 ? -12.562 -11.480 -0.245 1.00 96.56 244 LEU A O 1
ATOM 1946 N N . ALA A 1 245 ? -13.116 -12.033 -2.347 1.00 96.50 245 ALA A N 1
ATOM 1947 C CA . ALA A 1 245 ? -12.378 -13.286 -2.349 1.00 96.50 245 ALA A CA 1
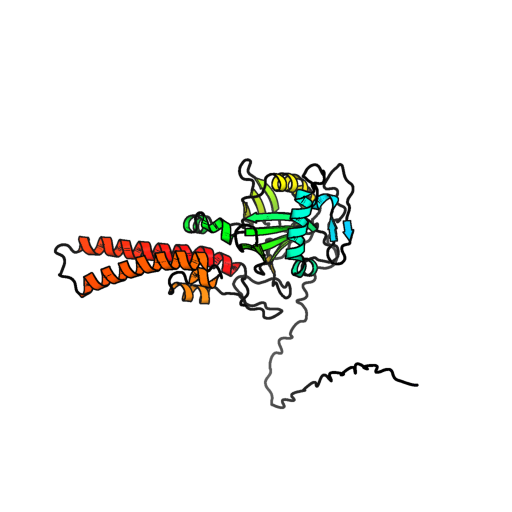ATOM 1948 C C . ALA A 1 245 ? -10.879 -13.035 -2.134 1.00 96.50 245 ALA A C 1
ATOM 1950 O O . ALA A 1 245 ? -10.300 -12.099 -2.701 1.00 96.50 245 ALA A O 1
ATOM 1951 N N . THR A 1 246 ? -10.259 -13.901 -1.337 1.00 96.44 246 THR A N 1
ATOM 1952 C CA . THR A 1 246 ? -8.811 -13.946 -1.136 1.00 96.44 246 THR A CA 1
ATOM 1953 C C . THR A 1 246 ? -8.094 -14.120 -2.471 1.00 96.44 246 THR A C 1
ATOM 1955 O O . THR A 1 246 ? -8.427 -15.003 -3.260 1.00 96.44 246 THR A O 1
ATOM 1958 N N . LEU A 1 247 ? -7.106 -13.267 -2.729 1.00 96.62 247 LEU A N 1
ATOM 1959 C CA . LEU A 1 247 ? -6.289 -13.315 -3.934 1.00 96.62 247 LEU A CA 1
ATOM 1960 C C . LEU A 1 247 ? -5.035 -14.156 -3.699 1.00 96.62 247 LEU A C 1
ATOM 1962 O O . LEU A 1 247 ? -4.298 -13.945 -2.735 1.00 96.62 247 LEU A O 1
ATOM 1966 N N . THR A 1 248 ? -4.771 -15.076 -4.624 1.00 95.06 248 THR A N 1
ATOM 1967 C CA . THR A 1 248 ? -3.577 -15.923 -4.602 1.00 95.06 248 THR A CA 1
ATOM 1968 C C . THR A 1 248 ? -2.364 -15.157 -5.137 1.00 95.06 248 THR A C 1
ATOM 1970 O O . THR A 1 248 ? -2.451 -14.558 -6.216 1.00 95.06 248 THR A O 1
ATOM 1973 N N . PRO A 1 249 ? -1.208 -15.183 -4.445 1.00 93.69 249 PRO A N 1
ATOM 1974 C CA . PRO A 1 249 ? 0.026 -14.585 -4.945 1.00 93.69 249 PRO A CA 1
ATOM 1975 C C . PRO A 1 249 ? 0.364 -15.038 -6.371 1.00 93.69 249 PRO A C 1
ATOM 1977 O O . PRO A 1 249 ? 0.131 -16.185 -6.745 1.00 93.69 249 PRO A O 1
ATOM 1980 N N . ASN A 1 250 ? 0.917 -14.127 -7.175 1.00 94.31 250 ASN A N 1
ATOM 1981 C CA . ASN A 1 250 ? 1.288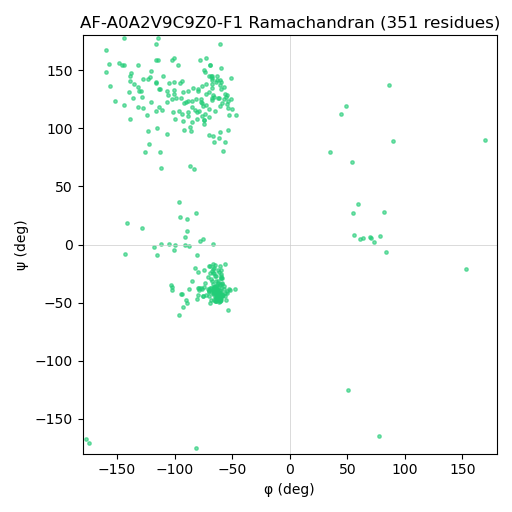 -14.342 -8.584 1.00 94.31 250 ASN A CA 1
ATOM 1982 C C . ASN A 1 250 ? 0.130 -14.718 -9.536 1.00 94.31 250 ASN A C 1
ATOM 1984 O O . ASN A 1 250 ? 0.376 -14.943 -10.719 1.00 94.31 250 ASN A O 1
ATOM 1988 N N . THR A 1 251 ? -1.124 -14.734 -9.069 1.00 96.50 251 THR A N 1
ATOM 1989 C CA . THR A 1 251 ? -2.308 -14.966 -9.907 1.00 96.50 251 THR A CA 1
ATOM 1990 C C . THR A 1 251 ? -3.070 -13.656 -10.096 1.00 96.50 251 THR A C 1
ATOM 1992 O O . THR A 1 251 ? -3.891 -13.267 -9.271 1.00 96.50 251 THR A O 1
ATOM 1995 N N . TYR A 1 252 ? -2.813 -12.946 -11.196 1.00 96.94 252 TYR A N 1
ATOM 1996 C CA . TYR A 1 252 ? -3.362 -11.602 -11.458 1.00 96.94 252 TYR A CA 1
ATOM 1997 C C . TYR A 1 252 ? -4.793 -11.600 -12.021 1.00 96.94 252 TYR A C 1
ATOM 1999 O O . TYR A 1 252 ? -5.208 -10.672 -12.714 1.00 96.94 252 TYR A O 1
ATOM 2007 N N . ARG A 1 253 ? -5.574 -12.633 -11.706 1.00 97.75 253 ARG A N 1
ATOM 2008 C CA . ARG A 1 253 ? -6.995 -12.741 -12.030 1.00 97.75 253 ARG A CA 1
ATOM 2009 C C . ARG A 1 253 ? -7.712 -13.355 -10.837 1.00 97.75 253 ARG A C 1
ATOM 2011 O O . ARG A 1 253 ? -7.273 -14.371 -10.310 1.00 97.75 253 ARG A O 1
ATOM 2018 N N . CYS A 1 254 ? -8.807 -12.744 -10.403 1.00 97.81 254 CYS A N 1
ATOM 2019 C CA . CYS A 1 254 ? -9.617 -13.298 -9.326 1.00 97.81 254 CYS A CA 1
ATOM 2020 C C . CYS A 1 254 ? -10.298 -14.590 -9.796 1.00 97.81 254 CYS A C 1
ATOM 2022 O O . CYS A 1 254 ? -11.016 -14.568 -10.796 1.00 97.81 254 CYS A O 1
ATOM 2024 N N . SER A 1 255 ? -10.113 -15.686 -9.058 1.00 97.12 255 SER A N 1
ATOM 2025 C CA . SER A 1 255 ? -10.741 -16.984 -9.342 1.00 97.12 255 SER A CA 1
ATOM 2026 C C . SER A 1 255 ? -12.265 -16.961 -9.200 1.00 97.12 255 SER A C 1
ATOM 2028 O O . SER A 1 255 ? -12.942 -17.726 -9.872 1.00 97.12 255 SER A O 1
ATOM 2030 N N . HIS A 1 256 ? -12.807 -16.069 -8.365 1.00 97.56 256 HIS A N 1
ATOM 2031 C CA . HIS A 1 256 ? -14.239 -16.024 -8.069 1.00 97.56 256 HIS A CA 1
ATOM 2032 C C . HIS A 1 256 ? -15.034 -15.131 -9.033 1.00 97.56 256 HIS A C 1
ATOM 2034 O O . HIS A 1 256 ? -16.060 -15.543 -9.558 1.00 97.56 256 HIS A O 1
ATOM 2040 N N . CYS A 1 257 ? -14.607 -13.882 -9.262 1.00 97.31 257 CYS A N 1
ATOM 2041 C CA . CYS A 1 257 ? -15.364 -12.927 -10.093 1.00 97.31 257 CYS A CA 1
ATOM 2042 C C . CYS A 1 257 ? -14.692 -12.566 -11.424 1.00 97.31 257 CYS A C 1
ATOM 2044 O O . CYS A 1 257 ? -15.199 -11.715 -12.154 1.00 97.31 257 CYS A O 1
ATOM 2046 N N . GLY A 1 258 ? -13.522 -13.141 -11.715 1.00 97.00 258 GLY A N 1
ATOM 2047 C CA . GLY A 1 258 ? -12.789 -12.900 -12.956 1.00 97.00 258 GLY A CA 1
ATOM 2048 C C . GLY A 1 258 ? -12.109 -11.532 -13.070 1.00 97.00 258 GLY A C 1
ATOM 2049 O O . GLY A 1 258 ? -11.491 -11.285 -14.104 1.00 97.00 258 GLY A O 1
ATOM 2050 N N . GLN A 1 259 ? -12.181 -10.665 -12.047 1.00 97.19 259 GLN A N 1
ATOM 2051 C CA . GLN A 1 259 ? -11.509 -9.357 -12.038 1.00 97.19 259 GLN A CA 1
ATOM 2052 C C . GLN A 1 259 ? -10.027 -9.514 -12.388 1.00 97.19 259 GLN A C 1
ATOM 2054 O O . GLN A 1 259 ? -9.313 -10.271 -11.726 1.00 97.19 259 GLN A O 1
ATOM 2059 N N . VAL A 1 260 ? -9.572 -8.779 -13.402 1.00 97.50 260 VAL A N 1
ATOM 2060 C CA . VAL A 1 260 ? -8.179 -8.802 -13.852 1.00 97.50 260 VAL A CA 1
ATOM 2061 C C . VAL A 1 260 ? -7.400 -7.679 -13.171 1.00 97.50 260 VAL A C 1
ATOM 2063 O O . VAL A 1 260 ? -7.897 -6.563 -12.976 1.00 97.50 260 VAL A O 1
ATOM 2066 N N . PHE A 1 261 ? -6.170 -7.995 -12.795 1.00 97.38 261 PHE A N 1
ATOM 2067 C CA . PHE A 1 261 ? -5.223 -7.087 -12.173 1.00 97.38 261 PHE A CA 1
ATOM 2068 C C . PHE A 1 261 ? -4.013 -6.898 -13.085 1.00 97.38 261 PHE A C 1
ATOM 2070 O O . PHE A 1 261 ? -3.718 -7.726 -13.945 1.00 97.38 261 PHE A O 1
ATOM 2077 N N . LYS A 1 262 ? -3.292 -5.800 -12.875 1.00 97.19 262 LYS A N 1
ATOM 2078 C CA . LYS A 1 262 ? -1.986 -5.568 -13.485 1.00 97.19 262 LYS A CA 1
ATOM 2079 C C . LYS A 1 262 ? -1.050 -6.708 -13.111 1.00 97.19 262 LYS A C 1
ATOM 2081 O O . LYS A 1 262 ? -0.996 -7.087 -11.946 1.00 97.19 262 LYS A O 1
ATOM 2086 N N . ASP A 1 263 ? -0.305 -7.206 -14.086 1.00 97.12 263 ASP A N 1
ATOM 2087 C CA . ASP A 1 263 ? 0.602 -8.339 -13.958 1.00 97.12 263 ASP A CA 1
ATOM 2088 C C . ASP A 1 263 ? 2.080 -7.954 -14.147 1.00 97.12 263 ASP A C 1
ATOM 2090 O O . ASP A 1 263 ? 2.426 -6.929 -14.747 1.00 97.12 263 ASP A O 1
ATOM 2094 N N . GLU A 1 264 ? 2.971 -8.806 -13.631 1.00 96.50 264 GLU A N 1
ATOM 2095 C CA . GLU A 1 264 ? 4.424 -8.626 -13.733 1.00 96.50 264 GLU A CA 1
ATOM 2096 C C . GLU A 1 264 ? 4.951 -8.783 -15.167 1.00 96.50 264 GLU A C 1
ATOM 2098 O O . GLU A 1 264 ? 5.953 -8.156 -15.516 1.00 96.50 264 GLU A O 1
ATOM 2103 N N . LYS A 1 265 ? 4.308 -9.602 -16.012 1.00 96.69 265 LYS A N 1
ATOM 2104 C CA . LYS A 1 265 ? 4.764 -9.833 -17.391 1.00 96.69 265 LYS A CA 1
ATOM 2105 C C . LYS A 1 265 ? 4.552 -8.580 -18.237 1.00 96.69 265 LYS A C 1
ATOM 2107 O O . LYS A 1 265 ? 5.478 -8.168 -18.936 1.00 96.69 265 LYS A O 1
ATOM 2112 N N . THR A 1 266 ? 3.397 -7.928 -18.125 1.00 97.00 266 THR A N 1
ATOM 2113 C CA . THR A 1 266 ? 3.169 -6.630 -18.775 1.00 97.00 266 THR A CA 1
ATOM 2114 C C . THR A 1 266 ? 4.086 -5.551 -18.205 1.00 97.00 266 THR A C 1
ATOM 2116 O O . THR A 1 266 ? 4.691 -4.821 -18.985 1.00 97.00 266 THR A O 1
ATOM 2119 N N . LEU A 1 267 ? 4.308 -5.502 -16.883 1.00 97.00 267 LEU A N 1
ATOM 2120 C CA . LEU A 1 267 ? 5.264 -4.556 -16.285 1.00 97.00 267 LEU A CA 1
ATOM 2121 C C . LEU A 1 267 ? 6.666 -4.664 -16.917 1.00 97.00 267 LEU A C 1
ATOM 2123 O O . LEU A 1 267 ? 7.283 -3.642 -17.205 1.00 97.00 267 LEU A O 1
ATOM 2127 N N . ARG A 1 268 ? 7.164 -5.883 -17.182 1.00 96.44 268 ARG A N 1
ATOM 2128 C CA . ARG A 1 268 ? 8.465 -6.086 -17.852 1.00 96.44 268 ARG A CA 1
ATOM 2129 C C . ARG A 1 268 ? 8.495 -5.526 -19.274 1.00 96.44 268 ARG A C 1
ATOM 2131 O O . ARG A 1 268 ? 9.526 -5.012 -19.684 1.00 96.44 268 ARG A O 1
ATOM 2138 N N . ARG A 1 269 ? 7.386 -5.586 -20.017 1.00 96.56 269 ARG A N 1
ATOM 2139 C CA . ARG A 1 269 ? 7.295 -4.980 -21.360 1.00 96.56 269 ARG A CA 1
ATOM 2140 C C . ARG A 1 269 ? 7.390 -3.457 -21.288 1.00 96.56 269 ARG A C 1
ATOM 2142 O O . ARG A 1 269 ? 8.078 -2.846 -22.097 1.00 96.56 269 ARG A O 1
ATOM 2149 N N . PHE A 1 270 ? 6.768 -2.857 -20.274 1.00 95.94 270 PHE A N 1
ATOM 2150 C CA . PHE A 1 270 ? 6.838 -1.414 -20.035 1.00 95.94 270 PHE A CA 1
ATOM 2151 C C . PHE A 1 270 ? 8.234 -0.923 -19.629 1.00 95.94 270 PHE A C 1
ATOM 2153 O O . PHE A 1 270 ? 8.502 0.264 -19.780 1.00 95.94 270 PHE A O 1
ATOM 2160 N N . LEU A 1 271 ? 9.144 -1.811 -19.208 1.00 94.69 271 LEU A N 1
ATOM 2161 C CA . LEU A 1 271 ? 10.539 -1.458 -18.926 1.00 94.69 271 LEU A CA 1
ATOM 2162 C C . LEU A 1 271 ? 11.279 -0.932 -20.167 1.00 94.69 271 LEU A C 1
ATOM 2164 O O . LEU A 1 271 ? 12.249 -0.191 -20.026 1.00 94.69 271 LEU A O 1
ATOM 2168 N N . LEU A 1 272 ? 10.830 -1.281 -21.376 1.00 93.88 272 LEU A N 1
ATOM 2169 C CA . LEU A 1 272 ? 11.423 -0.792 -22.626 1.00 93.88 272 LEU A CA 1
ATOM 2170 C C . LEU A 1 272 ? 11.123 0.694 -22.869 1.00 93.88 272 LEU A C 1
ATOM 2172 O O . LEU A 1 272 ? 11.922 1.396 -23.480 1.00 93.88 272 LEU A O 1
ATOM 2176 N N . ILE A 1 273 ? 10.005 1.194 -22.345 1.00 95.56 273 ILE A N 1
ATOM 2177 C CA . ILE A 1 273 ? 9.568 2.578 -22.533 1.00 95.56 273 ILE A CA 1
ATOM 2178 C C . ILE A 1 273 ? 10.186 3.443 -21.424 1.00 95.56 273 ILE A C 1
ATOM 2180 O O . ILE A 1 273 ? 10.114 3.061 -20.253 1.00 95.56 273 ILE A O 1
ATOM 2184 N N . PRO A 1 274 ? 10.795 4.603 -21.732 1.00 95.56 274 PRO A N 1
ATOM 2185 C CA . PRO A 1 274 ? 11.268 5.531 -20.710 1.00 95.56 274 PRO A CA 1
ATOM 2186 C C . PRO A 1 274 ? 10.161 5.915 -19.710 1.00 95.56 274 PRO A C 1
ATOM 2188 O O . PRO A 1 274 ? 9.140 6.484 -20.088 1.00 95.56 274 PRO A O 1
ATOM 2191 N N . GLY A 1 275 ? 10.341 5.572 -18.431 1.00 95.50 275 GLY A N 1
ATOM 2192 C CA . GLY A 1 275 ? 9.362 5.801 -17.360 1.00 95.50 275 GLY A CA 1
ATOM 2193 C C . GLY A 1 275 ? 8.108 4.916 -17.428 1.00 95.50 275 GLY A C 1
ATOM 2194 O O . GLY A 1 275 ? 7.181 5.099 -16.629 1.00 95.50 275 GLY A O 1
ATOM 2195 N N . GLY A 1 276 ? 8.060 3.958 -18.360 1.00 96.62 276 GLY A N 1
ATOM 2196 C CA . GLY A 1 276 ? 6.908 3.100 -18.628 1.00 96.62 276 GLY A CA 1
ATOM 2197 C C . GLY A 1 276 ? 6.439 2.316 -17.407 1.00 96.62 276 GLY A C 1
ATOM 2198 O O . GLY A 1 276 ? 5.237 2.171 -17.194 1.00 96.62 276 GLY A O 1
ATOM 2199 N N . GLU A 1 277 ? 7.362 1.873 -16.555 1.00 95.62 277 GLU A N 1
ATOM 2200 C CA . GLU A 1 277 ? 7.071 1.150 -15.317 1.00 95.62 277 GLU A CA 1
ATOM 2201 C C . GLU A 1 277 ? 6.138 1.931 -14.375 1.00 95.62 277 GLU A C 1
ATOM 2203 O O . GLU A 1 277 ? 5.180 1.373 -13.829 1.00 95.62 277 GLU A O 1
ATOM 2208 N N . PHE A 1 278 ? 6.350 3.242 -14.246 1.00 94.38 278 PHE A N 1
ATOM 2209 C CA . PHE A 1 278 ? 5.550 4.113 -13.387 1.00 94.38 278 PHE A CA 1
ATOM 2210 C C . PHE A 1 278 ? 4.219 4.490 -14.034 1.00 94.38 278 PHE A C 1
ATOM 2212 O O . PHE A 1 278 ? 3.188 4.539 -13.353 1.00 94.38 278 PHE A O 1
ATOM 2219 N N . PHE A 1 279 ? 4.206 4.706 -15.352 1.00 95.38 279 PHE A N 1
ATOM 2220 C CA . PHE A 1 279 ? 2.959 4.889 -16.094 1.00 95.38 279 PHE A CA 1
ATOM 2221 C C . PHE A 1 279 ? 2.061 3.663 -15.967 1.00 95.38 279 PHE A C 1
ATOM 2223 O O . PHE A 1 279 ? 0.872 3.803 -15.669 1.00 95.38 279 PHE A O 1
ATOM 2230 N N . TYR A 1 280 ? 2.642 2.468 -16.077 1.00 96.00 280 TYR A N 1
ATOM 2231 C CA . TYR A 1 280 ? 1.918 1.217 -15.939 1.00 96.00 280 TYR A CA 1
ATOM 2232 C C . TYR A 1 280 ? 1.244 1.095 -14.574 1.00 96.00 280 TYR A C 1
ATOM 2234 O O . TYR A 1 280 ? 0.064 0.767 -14.517 1.00 96.00 280 TYR A O 1
ATOM 2242 N N . VAL A 1 281 ? 1.904 1.448 -13.464 1.00 93.31 281 VAL A N 1
ATOM 2243 C CA . VAL A 1 281 ? 1.268 1.438 -12.127 1.00 93.31 281 VAL A CA 1
ATOM 2244 C C . VAL A 1 281 ? 0.351 2.645 -11.859 1.00 93.31 281 VAL A C 1
ATOM 2246 O O . VAL A 1 281 ? -0.258 2.729 -10.792 1.00 93.31 281 VAL A O 1
ATOM 2249 N N . GLY A 1 282 ? 0.160 3.539 -12.836 1.00 91.12 282 GLY A N 1
ATOM 2250 C CA . GLY A 1 282 ? -0.754 4.686 -12.761 1.00 91.12 282 GLY A CA 1
ATOM 2251 C C . GLY A 1 282 ? -0.176 5.899 -12.029 1.00 91.12 282 GLY A C 1
ATOM 2252 O O . GLY A 1 282 ? -0.922 6.666 -11.416 1.00 91.12 282 GLY A O 1
ATOM 2253 N N . GLN A 1 283 ? 1.146 6.058 -12.043 1.00 90.50 283 GLN A N 1
ATOM 2254 C CA . GLN A 1 283 ? 1.887 7.094 -11.323 1.00 90.50 283 GLN A CA 1
ATOM 2255 C C . GLN A 1 283 ? 2.502 8.074 -12.326 1.00 90.50 283 GLN A C 1
ATOM 2257 O O . GLN A 1 283 ? 3.714 8.151 -12.495 1.00 90.50 283 GLN A O 1
ATOM 2262 N N . HIS A 1 284 ? 1.630 8.807 -13.026 1.00 91.19 284 HIS A N 1
ATOM 2263 C CA . HIS A 1 284 ? 1.985 9.581 -14.221 1.00 91.19 284 HIS A CA 1
ATOM 2264 C C . HIS A 1 284 ? 3.041 10.665 -13.986 1.00 91.19 284 HIS A C 1
ATOM 2266 O O . HIS A 1 284 ? 3.945 10.802 -14.799 1.00 91.19 284 HIS A O 1
ATOM 2272 N N . SER A 1 285 ? 2.964 11.418 -12.883 1.00 89.50 285 SER A N 1
ATOM 2273 C CA . SER A 1 285 ? 3.943 12.479 -12.598 1.00 89.50 285 SER A CA 1
ATOM 2274 C C . SER A 1 285 ? 5.348 11.921 -12.382 1.00 89.50 285 SER A C 1
ATOM 2276 O O . SER A 1 285 ? 6.328 12.502 -12.838 1.00 89.50 285 SER A O 1
ATOM 2278 N N . ILE A 1 286 ? 5.442 10.769 -11.720 1.00 89.50 286 ILE A N 1
ATOM 2279 C CA . ILE A 1 286 ? 6.718 10.107 -11.446 1.00 89.50 286 ILE A CA 1
ATOM 2280 C C . ILE A 1 286 ? 7.218 9.403 -12.706 1.00 89.50 286 ILE A C 1
ATOM 2282 O O . ILE A 1 286 ? 8.402 9.481 -13.004 1.00 89.50 286 ILE A O 1
ATOM 2286 N N . GLY A 1 287 ? 6.316 8.813 -13.496 1.00 93.38 287 GLY A N 1
ATOM 2287 C CA . GLY A 1 287 ? 6.646 8.277 -14.815 1.00 93.38 287 GLY A CA 1
ATOM 2288 C C . GLY A 1 287 ? 7.192 9.328 -15.770 1.00 93.38 287 GLY A C 1
ATOM 2289 O O . GLY A 1 287 ? 8.182 9.057 -16.434 1.00 93.38 287 GLY A O 1
ATOM 2290 N N . ALA A 1 288 ? 6.636 10.542 -15.784 1.00 94.62 288 ALA A N 1
ATOM 2291 C CA . ALA A 1 288 ? 7.145 11.631 -16.615 1.00 94.62 288 ALA A CA 1
ATOM 2292 C C . ALA A 1 288 ? 8.556 12.067 -16.192 1.00 94.62 288 ALA A C 1
ATOM 2294 O O . ALA A 1 288 ? 9.452 12.142 -17.030 1.00 94.62 288 ALA A O 1
ATOM 2295 N N . LEU A 1 289 ? 8.777 12.289 -14.890 1.00 92.00 289 LEU A N 1
ATOM 2296 C CA . LEU A 1 289 ? 10.093 12.664 -14.366 1.00 92.00 289 LEU A CA 1
ATOM 2297 C C . LEU A 1 289 ? 11.139 11.571 -14.631 1.00 92.00 289 LEU A C 1
ATOM 2299 O O . LEU A 1 289 ? 12.213 11.847 -15.160 1.00 92.00 289 LEU A O 1
ATOM 2303 N N . HIS A 1 290 ? 10.811 10.321 -14.300 1.00 92.38 290 HIS A N 1
ATOM 2304 C CA . HIS A 1 290 ? 11.704 9.182 -14.499 1.00 92.38 290 HIS A CA 1
ATOM 2305 C C . HIS A 1 290 ? 11.954 8.915 -15.987 1.00 92.38 290 HIS A C 1
ATOM 2307 O O . HIS A 1 290 ? 13.071 8.584 -16.377 1.00 92.38 290 HIS A O 1
ATOM 2313 N N . GLY A 1 291 ? 10.933 9.107 -16.825 1.00 95.62 291 GLY A N 1
ATOM 2314 C CA . GLY A 1 291 ? 11.024 8.995 -18.275 1.00 95.62 291 GLY A CA 1
ATOM 2315 C C . GLY A 1 291 ? 11.956 10.032 -18.886 1.00 95.62 291 GLY A C 1
ATOM 2316 O O . GLY A 1 291 ? 12.769 9.665 -19.726 1.00 95.62 291 GLY A O 1
ATOM 2317 N N . LEU A 1 292 ? 11.923 11.284 -18.417 1.00 96.06 292 LEU A N 1
ATOM 2318 C CA . LEU A 1 292 ? 12.845 12.331 -18.866 1.00 96.06 292 LEU A CA 1
ATOM 2319 C C . LEU A 1 292 ? 14.299 11.996 -18.509 1.00 96.06 292 LEU A C 1
ATOM 2321 O O . LEU A 1 292 ? 15.171 12.055 -19.372 1.00 96.06 292 LEU A O 1
ATOM 2325 N N . VAL A 1 293 ? 14.555 11.566 -17.269 1.00 94.38 293 VAL A N 1
ATOM 2326 C CA . VAL A 1 293 ? 15.901 11.138 -16.850 1.00 94.38 293 VAL A CA 1
ATOM 2327 C C . VAL A 1 293 ? 16.372 9.933 -17.673 1.00 94.38 293 VAL A C 1
ATOM 2329 O O . VAL A 1 293 ? 17.494 9.928 -18.175 1.00 94.38 293 VAL A O 1
ATOM 2332 N N . GLN A 1 294 ? 15.511 8.930 -17.882 1.00 95.19 294 GLN A N 1
ATOM 2333 C CA . GLN A 1 294 ? 15.834 7.775 -18.725 1.00 95.19 294 GLN A CA 1
ATOM 2334 C C . GLN A 1 294 ? 16.066 8.160 -20.192 1.00 95.19 294 GLN A C 1
ATOM 2336 O O . GLN A 1 294 ? 16.929 7.562 -20.827 1.00 95.19 294 GLN A O 1
ATOM 2341 N N . ALA A 1 295 ? 15.337 9.139 -20.732 1.00 96.12 295 ALA A N 1
ATOM 2342 C CA . ALA A 1 295 ? 15.521 9.616 -22.099 1.00 96.12 295 ALA A CA 1
ATOM 2343 C C . ALA A 1 295 ? 16.886 10.294 -22.282 1.00 96.12 295 ALA A C 1
ATOM 2345 O O . ALA A 1 295 ? 17.571 10.009 -23.259 1.00 96.12 295 ALA A O 1
ATOM 2346 N N . VAL A 1 296 ? 17.326 11.114 -21.320 1.00 96.31 296 VAL A N 1
ATOM 2347 C CA . VAL A 1 296 ? 18.667 11.729 -21.341 1.00 96.31 296 VAL A CA 1
ATOM 2348 C C . VAL A 1 296 ? 19.762 10.661 -21.337 1.00 96.31 296 VAL A C 1
ATOM 2350 O O . VAL A 1 296 ? 20.666 10.701 -22.168 1.00 96.31 296 VAL A O 1
ATOM 2353 N N . TRP A 1 297 ? 19.660 9.661 -20.456 1.00 95.38 297 TRP A N 1
ATOM 2354 C CA . TRP A 1 297 ? 20.626 8.559 -20.426 1.00 95.38 297 TRP A CA 1
ATOM 2355 C C . TRP A 1 297 ? 20.586 7.699 -21.691 1.00 95.38 297 TRP A C 1
ATOM 2357 O O . TRP A 1 297 ? 21.634 7.274 -22.168 1.00 95.38 297 TRP A O 1
ATOM 2367 N N . LEU A 1 298 ? 19.405 7.476 -22.270 1.00 94.50 298 LEU A N 1
ATOM 2368 C CA . LEU A 1 298 ? 19.272 6.771 -23.542 1.00 94.50 298 LEU A CA 1
ATOM 2369 C C . LEU A 1 298 ? 19.958 7.541 -24.678 1.00 94.50 298 LEU A C 1
ATOM 2371 O O . LEU A 1 298 ? 20.692 6.938 -25.454 1.00 94.50 298 LEU A O 1
ATOM 2375 N N . LEU A 1 299 ? 19.782 8.864 -24.752 1.00 95.75 299 LEU A N 1
ATOM 2376 C CA . LEU A 1 299 ? 20.490 9.705 -25.721 1.00 95.75 299 LEU A CA 1
ATOM 2377 C C . LEU A 1 299 ? 22.009 9.641 -25.523 1.00 95.75 299 LEU A C 1
ATOM 2379 O O . LEU A 1 299 ? 22.736 9.557 -26.508 1.00 95.75 299 LEU A O 1
ATOM 2383 N N . ALA A 1 300 ? 22.493 9.608 -24.278 1.00 95.19 300 ALA A N 1
ATOM 2384 C CA . ALA A 1 300 ? 23.916 9.421 -23.991 1.00 95.19 300 ALA A CA 1
ATOM 2385 C C . ALA A 1 300 ? 24.434 8.058 -24.489 1.00 95.19 300 ALA A C 1
ATOM 2387 O O . ALA A 1 300 ? 25.488 8.002 -25.120 1.00 95.19 300 ALA A O 1
ATOM 2388 N N . VAL A 1 301 ? 23.680 6.970 -24.279 1.00 93.19 301 VAL A N 1
ATOM 2389 C CA . VAL A 1 301 ? 24.007 5.638 -24.828 1.00 93.19 301 VAL A CA 1
ATOM 2390 C C . VAL A 1 301 ? 24.052 5.671 -26.359 1.00 93.19 301 VAL A C 1
ATOM 2392 O O . VAL A 1 301 ? 24.987 5.140 -26.955 1.00 93.19 301 VAL A O 1
ATOM 2395 N N . LEU A 1 302 ? 23.072 6.310 -27.005 1.00 94.19 302 LEU A N 1
ATOM 2396 C CA . LEU A 1 302 ? 23.013 6.421 -28.465 1.00 94.19 302 LEU A CA 1
ATOM 2397 C C . LEU A 1 302 ? 24.162 7.266 -29.027 1.00 94.19 302 LEU A C 1
ATOM 2399 O O . LEU A 1 302 ? 24.745 6.888 -30.039 1.00 94.19 302 LEU A O 1
ATOM 2403 N N . ALA A 1 303 ? 24.528 8.366 -28.366 1.00 94.38 303 ALA A N 1
ATOM 2404 C CA . ALA A 1 303 ? 25.664 9.201 -28.752 1.00 94.38 303 ALA A CA 1
ATOM 2405 C C . ALA A 1 303 ? 26.990 8.434 -28.648 1.00 94.38 303 ALA A C 1
ATOM 2407 O O . ALA A 1 303 ? 27.814 8.495 -29.559 1.00 94.38 303 ALA A O 1
ATOM 2408 N N . VAL A 1 304 ? 27.168 7.654 -27.577 1.00 93.19 304 VAL A N 1
ATOM 2409 C CA . VAL A 1 304 ? 28.312 6.748 -27.414 1.00 93.19 304 VAL A CA 1
ATOM 2410 C C . VAL A 1 304 ? 28.350 5.707 -28.537 1.00 93.19 304 VAL A C 1
ATOM 2412 O O . VAL A 1 304 ? 29.386 5.535 -29.178 1.00 93.19 304 VAL A O 1
ATOM 2415 N N . ALA A 1 305 ? 27.225 5.047 -28.827 1.00 90.81 305 ALA A N 1
ATOM 2416 C CA . ALA A 1 305 ? 27.134 4.051 -29.895 1.00 90.81 305 ALA A CA 1
ATOM 2417 C C . ALA A 1 305 ? 27.430 4.654 -31.281 1.00 90.81 305 ALA A C 1
ATOM 2419 O O . ALA A 1 305 ? 28.179 4.071 -32.063 1.00 90.81 305 ALA A O 1
ATOM 2420 N N . ALA A 1 306 ? 26.906 5.848 -31.569 1.00 92.88 306 ALA A N 1
ATOM 2421 C CA . ALA A 1 306 ? 27.201 6.582 -32.795 1.00 92.88 306 ALA A CA 1
ATOM 2422 C C . ALA A 1 306 ? 28.688 6.959 -32.887 1.00 92.88 306 ALA A C 1
ATOM 2424 O O . ALA A 1 306 ? 29.288 6.815 -33.949 1.00 92.88 306 ALA A O 1
ATOM 2425 N N . GLY A 1 307 ? 29.306 7.366 -31.775 1.00 92.12 307 GLY A N 1
ATOM 2426 C CA . GLY A 1 307 ? 30.745 7.616 -31.693 1.00 92.12 307 GLY A CA 1
ATOM 2427 C C . GLY A 1 307 ? 31.588 6.380 -32.020 1.00 92.12 307 GLY A C 1
ATOM 2428 O O . GLY A 1 307 ? 32.597 6.506 -32.706 1.00 92.12 307 GLY A O 1
ATOM 2429 N N . PHE A 1 308 ? 31.161 5.180 -31.612 1.00 88.94 308 PHE A N 1
ATOM 2430 C CA . PHE A 1 308 ? 31.831 3.935 -32.008 1.00 88.94 308 PHE A CA 1
ATOM 2431 C C . PHE A 1 308 ? 31.664 3.599 -33.493 1.00 88.94 308 PHE A C 1
ATOM 2433 O O . PHE A 1 308 ? 32.602 3.084 -34.097 1.00 88.94 308 PHE A O 1
ATOM 2440 N N . MET A 1 309 ? 30.490 3.861 -34.077 1.00 91.38 309 MET A N 1
ATOM 2441 C CA . MET A 1 309 ? 30.215 3.517 -35.479 1.00 91.38 309 MET A CA 1
ATOM 2442 C C . MET A 1 309 ? 30.805 4.519 -36.476 1.00 91.38 309 MET A C 1
ATOM 2444 O O . MET A 1 309 ? 31.276 4.117 -37.535 1.00 91.38 309 MET A O 1
ATOM 2448 N N . PHE A 1 310 ? 30.777 5.811 -36.148 1.00 93.94 310 PHE A N 1
ATOM 2449 C CA . PHE A 1 310 ? 31.126 6.897 -37.071 1.00 93.94 310 PHE A CA 1
ATOM 2450 C C . PHE A 1 310 ? 32.368 7.693 -36.647 1.00 93.94 310 PHE A C 1
ATOM 2452 O O . PHE A 1 310 ? 32.850 8.537 -37.403 1.00 93.94 310 PHE A O 1
ATOM 2459 N N . GLY A 1 311 ? 32.885 7.471 -35.437 1.00 88.06 311 GLY A N 1
ATOM 2460 C CA . GLY A 1 311 ? 34.039 8.195 -34.913 1.00 88.06 311 GLY A CA 1
ATOM 2461 C C . GLY A 1 311 ? 35.374 7.702 -35.470 1.00 88.06 311 GLY A C 1
ATOM 2462 O O . GLY A 1 311 ? 35.523 6.572 -35.936 1.00 88.06 311 GLY A O 1
ATOM 2463 N N . ARG A 1 312 ? 36.393 8.565 -35.384 1.00 89.94 312 ARG A N 1
ATOM 2464 C CA . ARG A 1 312 ? 37.782 8.168 -35.653 1.00 89.94 312 ARG A CA 1
ATOM 2465 C C . ARG A 1 312 ? 38.214 7.121 -34.627 1.00 89.94 312 ARG A C 1
ATOM 2467 O O . ARG A 1 312 ? 37.888 7.248 -33.447 1.00 89.94 312 ARG A O 1
ATOM 2474 N N . ARG A 1 313 ? 38.981 6.117 -35.069 1.00 86.69 313 ARG A N 1
ATOM 2475 C CA . ARG A 1 313 ? 39.533 5.092 -34.171 1.00 86.69 313 ARG A CA 1
ATOM 2476 C C . ARG A 1 313 ? 40.303 5.775 -33.031 1.00 86.69 313 ARG A C 1
ATOM 2478 O O . ARG A 1 313 ? 41.206 6.564 -33.318 1.00 86.69 313 ARG A O 1
ATOM 2485 N N . PRO A 1 314 ? 39.954 5.515 -31.762 1.00 83.44 314 PRO A N 1
ATOM 2486 C CA . PRO A 1 314 ? 40.639 6.131 -30.636 1.00 83.44 314 PRO A CA 1
ATOM 2487 C C . PRO A 1 314 ? 42.075 5.604 -30.547 1.00 83.44 314 PRO A C 1
ATOM 2489 O O . PRO A 1 314 ? 42.325 4.428 -30.801 1.00 83.44 314 PRO A O 1
ATOM 2492 N N . ALA A 1 315 ? 43.014 6.457 -30.133 1.00 83.62 315 ALA A N 1
ATOM 2493 C CA . ALA A 1 315 ? 44.399 6.043 -29.890 1.00 83.62 315 ALA A CA 1
ATOM 2494 C C . ALA A 1 315 ? 44.526 5.073 -28.696 1.00 83.62 315 ALA A C 1
ATOM 2496 O O . ALA A 1 315 ? 45.462 4.284 -28.634 1.00 83.62 315 ALA A O 1
ATOM 2497 N N . ASN A 1 316 ? 43.575 5.113 -27.756 1.00 89.88 316 ASN A N 1
ATOM 2498 C CA . ASN A 1 316 ? 43.511 4.222 -26.602 1.00 89.88 316 ASN A CA 1
ATOM 2499 C C . ASN A 1 316 ? 42.089 3.660 -26.469 1.00 89.88 316 ASN A C 1
ATOM 2501 O O . ASN A 1 316 ? 41.141 4.408 -26.258 1.00 89.88 316 ASN A O 1
ATOM 2505 N N . LEU A 1 317 ? 41.930 2.340 -26.571 1.00 87.75 317 LEU A N 1
ATOM 2506 C CA . LEU A 1 317 ? 40.623 1.686 -26.459 1.00 87.75 317 LEU A CA 1
ATOM 2507 C C . LEU A 1 317 ? 39.965 1.930 -25.086 1.00 87.75 317 LEU A C 1
ATOM 2509 O O . LEU A 1 317 ? 38.747 2.102 -25.001 1.00 87.75 317 LEU A O 1
ATOM 2513 N N . LEU A 1 318 ? 40.762 2.002 -24.013 1.00 89.12 318 LEU A N 1
ATOM 2514 C CA . LEU A 1 318 ? 40.258 2.184 -22.648 1.00 89.12 318 LEU A CA 1
ATOM 2515 C C . LEU A 1 318 ? 39.548 3.527 -22.454 1.00 89.12 318 LEU A C 1
ATOM 2517 O O . LEU A 1 318 ? 38.587 3.589 -21.685 1.00 89.12 318 LEU A O 1
ATOM 2521 N N . SER A 1 319 ? 39.966 4.580 -23.168 1.00 85.44 319 SER A N 1
ATOM 2522 C CA . SER A 1 319 ? 39.348 5.905 -23.043 1.00 85.44 319 SER A CA 1
ATOM 2523 C C . SER A 1 319 ? 37.925 5.954 -23.599 1.00 85.44 319 SER A C 1
ATOM 2525 O O . SER A 1 319 ? 37.167 6.844 -23.227 1.00 85.44 319 SER A O 1
ATOM 2527 N N . VAL A 1 320 ? 37.536 4.987 -24.435 1.00 86.50 320 VAL A N 1
ATOM 2528 C CA . VAL A 1 320 ? 36.169 4.878 -24.961 1.00 86.50 320 VAL A CA 1
ATOM 2529 C C . VAL A 1 320 ? 35.383 3.796 -24.229 1.00 86.50 320 VAL A C 1
ATOM 2531 O O . VAL A 1 320 ? 34.219 4.009 -23.894 1.00 86.50 320 VAL A O 1
ATOM 2534 N N . VAL A 1 321 ? 36.001 2.660 -23.900 1.00 89.44 321 VAL A N 1
ATOM 2535 C CA . VAL A 1 321 ? 35.307 1.551 -23.224 1.00 89.44 321 VAL A CA 1
ATOM 2536 C C . VAL A 1 321 ? 34.826 1.942 -21.825 1.00 89.44 321 VAL A C 1
ATOM 2538 O O . VAL A 1 321 ? 33.669 1.679 -21.498 1.00 89.44 321 VAL A O 1
ATOM 2541 N N . LEU A 1 322 ? 35.658 2.601 -21.010 1.00 91.31 322 LEU A N 1
ATOM 2542 C CA . LEU A 1 322 ? 35.302 2.921 -19.621 1.00 91.31 322 LEU A CA 1
ATOM 2543 C C . LEU A 1 322 ? 34.108 3.889 -19.512 1.00 91.31 322 LEU A C 1
ATOM 2545 O O . LEU A 1 322 ? 33.159 3.564 -18.788 1.00 91.31 322 LEU A O 1
ATOM 2549 N N . PRO A 1 323 ? 34.062 5.026 -20.239 1.00 90.19 323 PRO A N 1
ATOM 2550 C CA . PRO A 1 323 ? 32.887 5.897 -20.223 1.00 90.19 323 PRO A CA 1
ATOM 2551 C C . PRO A 1 323 ? 31.639 5.200 -20.762 1.00 90.19 323 PRO A C 1
ATOM 2553 O O . PRO A 1 323 ? 30.565 5.320 -20.179 1.00 90.19 323 PRO A O 1
ATOM 2556 N N . SER A 1 324 ? 31.781 4.413 -21.829 1.00 90.56 324 SER A N 1
ATOM 2557 C CA . SER A 1 324 ? 30.661 3.704 -22.455 1.00 90.56 324 SER A CA 1
ATOM 2558 C C . SER A 1 324 ? 30.032 2.678 -21.518 1.00 90.56 324 SER A C 1
ATOM 2560 O O . SER A 1 324 ? 28.812 2.650 -21.345 1.00 90.56 324 SER A O 1
ATOM 2562 N N . ALA A 1 325 ? 30.871 1.878 -20.857 1.00 93.81 325 ALA A N 1
ATOM 2563 C CA . ALA A 1 325 ? 30.436 0.925 -19.847 1.00 93.81 325 ALA A CA 1
ATOM 2564 C C . ALA A 1 325 ? 29.777 1.640 -18.659 1.00 93.81 325 ALA A C 1
ATOM 2566 O O . ALA A 1 325 ? 28.744 1.189 -18.169 1.00 93.81 325 ALA A O 1
ATOM 2567 N N . SER A 1 326 ? 30.320 2.788 -18.244 1.00 94.06 326 SER A N 1
ATOM 2568 C CA . SER A 1 326 ? 29.762 3.598 -17.157 1.00 94.06 326 SER A CA 1
ATOM 2569 C C . SER A 1 326 ? 28.365 4.127 -17.498 1.00 94.06 326 SER A C 1
ATOM 2571 O O . SER A 1 326 ? 27.440 3.981 -16.701 1.00 94.06 326 SER A O 1
ATOM 2573 N N . VAL A 1 327 ? 28.176 4.675 -18.703 1.00 94.75 327 VAL A N 1
ATOM 2574 C CA . VAL A 1 327 ? 26.874 5.172 -19.180 1.00 94.75 327 VAL A CA 1
ATOM 2575 C C . VAL A 1 327 ? 25.849 4.033 -19.252 1.00 94.75 327 VAL A C 1
ATOM 2577 O O . VAL A 1 327 ? 24.733 4.174 -18.745 1.00 94.75 327 VAL A O 1
ATOM 2580 N N . ALA A 1 328 ? 26.228 2.880 -19.812 1.00 93.00 328 ALA A N 1
ATOM 2581 C CA . ALA A 1 328 ? 25.353 1.710 -19.897 1.00 93.00 328 ALA A CA 1
ATOM 2582 C C . ALA A 1 328 ? 24.976 1.154 -18.510 1.00 93.00 328 ALA A C 1
ATOM 2584 O O . ALA A 1 328 ? 23.815 0.797 -18.270 1.00 93.00 328 ALA A O 1
ATOM 2585 N N . LEU A 1 329 ? 25.932 1.118 -17.575 1.00 95.00 329 LEU A N 1
ATOM 2586 C CA . LEU A 1 329 ? 25.706 0.679 -16.201 1.00 95.00 329 LEU A CA 1
ATOM 2587 C C . LEU A 1 329 ? 24.727 1.608 -15.480 1.00 95.00 329 LEU A C 1
ATOM 2589 O O . LEU A 1 329 ? 23.753 1.128 -14.900 1.00 95.00 329 LEU A O 1
ATOM 2593 N N . ILE A 1 330 ? 24.937 2.925 -15.553 1.00 94.12 330 ILE A N 1
ATOM 2594 C CA . ILE A 1 330 ? 24.059 3.910 -14.907 1.00 94.12 330 ILE A CA 1
ATOM 2595 C C . ILE A 1 330 ? 22.634 3.806 -15.460 1.00 94.12 330 ILE A C 1
ATOM 2597 O O . ILE A 1 330 ? 21.675 3.753 -14.684 1.00 94.12 330 ILE A O 1
ATOM 2601 N N . PHE A 1 331 ? 22.478 3.696 -16.783 1.00 93.69 331 PHE A N 1
ATOM 2602 C CA . PHE A 1 331 ? 21.168 3.500 -17.405 1.00 93.69 331 PHE A CA 1
ATOM 2603 C C . PHE A 1 331 ? 20.476 2.223 -16.903 1.00 93.69 331 PHE A C 1
ATOM 2605 O O . PHE A 1 331 ? 19.295 2.248 -16.543 1.00 93.69 331 PHE A O 1
ATOM 2612 N N . THR A 1 332 ? 21.219 1.117 -16.809 1.00 93.12 332 THR A N 1
ATOM 2613 C CA . THR A 1 332 ? 20.701 -0.169 -16.319 1.00 93.12 332 THR A CA 1
ATOM 2614 C C . THR A 1 332 ? 20.276 -0.085 -14.855 1.00 93.12 332 THR A C 1
ATOM 2616 O O . THR A 1 332 ? 19.173 -0.510 -14.509 1.00 93.12 332 THR A O 1
ATOM 2619 N N . VAL A 1 333 ? 21.099 0.522 -13.995 1.00 92.00 333 VAL A N 1
ATOM 2620 C CA . VAL A 1 333 ? 20.767 0.745 -12.580 1.00 92.00 333 VAL A CA 1
ATOM 2621 C C . VAL A 1 333 ? 19.491 1.576 -12.460 1.00 92.00 333 VAL A C 1
ATOM 2623 O O . VAL A 1 333 ? 18.604 1.213 -11.693 1.00 92.00 333 VAL A O 1
ATOM 2626 N N . HIS A 1 334 ? 19.340 2.631 -13.264 1.00 91.62 334 HIS A N 1
ATOM 2627 C CA . HIS A 1 334 ? 18.149 3.480 -13.254 1.00 91.62 334 HIS A CA 1
ATOM 2628 C C . HIS A 1 334 ? 16.883 2.745 -13.744 1.00 91.62 334 HIS A C 1
ATOM 2630 O O . HIS A 1 334 ? 15.783 2.965 -13.234 1.00 91.62 334 HIS A O 1
ATOM 2636 N N . LYS A 1 335 ? 17.007 1.814 -14.698 1.00 93.06 335 LYS A N 1
ATOM 2637 C CA . LYS A 1 335 ? 15.900 0.929 -15.112 1.00 93.06 335 LYS A CA 1
ATOM 2638 C C . LYS A 1 335 ? 15.485 -0.022 -13.989 1.00 93.06 335 LYS A C 1
ATOM 2640 O O . LYS A 1 335 ? 14.302 -0.142 -13.669 1.00 93.06 335 LYS A O 1
ATOM 2645 N N . VAL A 1 336 ? 16.461 -0.667 -13.358 1.00 91.75 336 VAL A N 1
ATOM 2646 C CA . VAL A 1 336 ? 16.236 -1.595 -12.243 1.00 91.75 336 VAL A CA 1
ATOM 2647 C C . VAL A 1 336 ? 15.629 -0.870 -11.031 1.00 91.75 336 VAL A C 1
ATOM 2649 O O . VAL A 1 336 ? 14.709 -1.395 -10.396 1.00 91.75 336 VAL A O 1
ATOM 2652 N N . ALA A 1 337 ? 16.071 0.364 -10.774 1.00 90.38 337 ALA A N 1
ATOM 2653 C CA . ALA A 1 337 ? 15.570 1.247 -9.725 1.00 90.38 337 ALA A CA 1
ATOM 2654 C C . ALA A 1 337 ? 14.061 1.500 -9.822 1.00 90.38 337 ALA A C 1
ATOM 2656 O O . ALA A 1 337 ? 13.354 1.421 -8.817 1.00 90.38 337 ALA A O 1
ATOM 2657 N N . GLY A 1 338 ? 13.554 1.766 -11.031 1.00 91.19 338 GLY A N 1
ATOM 2658 C CA . GLY A 1 338 ? 12.123 1.965 -11.273 1.00 91.19 338 GLY A CA 1
ATOM 2659 C C . GLY A 1 338 ? 11.312 0.667 -11.218 1.00 91.19 338 GLY A C 1
ATOM 2660 O O . GLY A 1 338 ? 10.162 0.660 -10.768 1.00 91.19 338 GLY A O 1
ATOM 2661 N N . PHE A 1 339 ? 11.909 -0.453 -11.638 1.00 93.81 339 PHE A N 1
ATOM 2662 C CA . PHE A 1 339 ? 11.217 -1.738 -11.742 1.00 93.81 339 PHE A CA 1
ATOM 2663 C C . PHE A 1 339 ? 10.830 -2.330 -10.380 1.00 93.81 339 PHE A C 1
ATOM 2665 O O . PHE A 1 339 ? 9.682 -2.742 -10.202 1.00 93.81 339 PHE A O 1
ATOM 2672 N N . PHE A 1 340 ? 11.750 -2.378 -9.410 1.00 92.44 340 PHE A N 1
ATOM 2673 C CA . PHE A 1 340 ? 11.503 -3.049 -8.124 1.00 92.44 340 PHE A CA 1
ATOM 2674 C C . PHE A 1 340 ? 10.315 -2.481 -7.329 1.00 92.44 340 PHE A C 1
ATOM 2676 O O . PHE A 1 340 ? 9.451 -3.266 -6.918 1.00 92.44 340 PHE A O 1
ATOM 2683 N N . PRO A 1 341 ? 10.190 -1.155 -7.151 1.00 90.88 341 PRO A N 1
ATOM 2684 C CA . PRO A 1 341 ? 9.049 -0.596 -6.444 1.00 90.88 341 PRO A CA 1
ATOM 2685 C C . PRO A 1 341 ? 7.734 -0.792 -7.203 1.00 90.88 341 PRO A C 1
ATOM 2687 O O . PRO A 1 341 ? 6.712 -1.120 -6.598 1.00 90.88 341 PRO A O 1
ATOM 2690 N N . CYS A 1 342 ? 7.746 -0.658 -8.534 1.00 93.25 342 CYS A N 1
ATOM 2691 C CA . CYS A 1 342 ? 6.559 -0.901 -9.356 1.00 93.25 342 CYS A CA 1
ATOM 2692 C C . CYS A 1 342 ? 6.113 -2.367 -9.287 1.00 93.25 342 CYS A C 1
ATOM 2694 O O . CYS A 1 342 ? 4.918 -2.646 -9.187 1.00 93.25 342 CYS A O 1
ATOM 2696 N N . ARG A 1 343 ? 7.063 -3.308 -9.252 1.00 94.44 343 ARG A N 1
ATOM 2697 C CA . ARG A 1 343 ? 6.793 -4.737 -9.054 1.00 94.44 343 ARG A CA 1
ATOM 2698 C C . ARG A 1 343 ? 6.113 -4.998 -7.714 1.00 94.44 343 ARG A C 1
ATOM 2700 O O . ARG A 1 343 ? 5.143 -5.752 -7.667 1.00 94.44 343 ARG A O 1
ATOM 2707 N N . GLN A 1 344 ? 6.577 -4.361 -6.639 1.00 91.19 344 GLN A N 1
ATOM 2708 C CA . GLN A 1 344 ? 5.935 -4.475 -5.328 1.00 91.19 344 GLN A CA 1
ATOM 2709 C C . GLN A 1 344 ? 4.474 -3.993 -5.380 1.00 91.19 344 GLN A C 1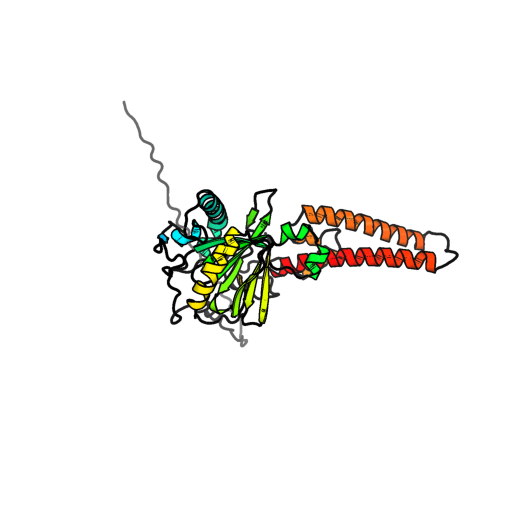
ATOM 2711 O O . GLN A 1 344 ? 3.586 -4.679 -4.883 1.00 91.19 344 GLN A O 1
ATOM 2716 N N . LEU A 1 345 ? 4.195 -2.871 -6.051 1.00 91.12 345 LEU A N 1
ATOM 2717 C CA . LEU A 1 345 ? 2.829 -2.350 -6.200 1.00 91.12 345 LEU A CA 1
ATOM 2718 C C . LEU A 1 345 ? 1.921 -3.263 -7.037 1.00 91.12 345 LEU A C 1
ATOM 2720 O O . LEU A 1 345 ? 0.737 -3.411 -6.728 1.00 91.12 345 LEU A O 1
ATOM 2724 N N . VAL A 1 346 ? 2.466 -3.886 -8.083 1.00 94.69 346 VAL A N 1
ATOM 2725 C CA . VAL A 1 346 ? 1.760 -4.880 -8.906 1.00 94.69 346 VAL A CA 1
ATOM 2726 C C . VAL A 1 346 ? 1.376 -6.111 -8.077 1.00 94.69 346 VAL A C 1
ATOM 2728 O O . VAL A 1 346 ? 0.248 -6.589 -8.182 1.00 94.69 346 VAL A O 1
ATOM 2731 N N . ARG A 1 347 ? 2.260 -6.575 -7.184 1.00 93.81 347 ARG A N 1
ATOM 2732 C CA . ARG A 1 347 ? 1.984 -7.682 -6.243 1.00 93.81 347 ARG A CA 1
ATOM 2733 C C . ARG A 1 347 ? 0.898 -7.371 -5.215 1.00 93.81 347 ARG A C 1
ATOM 2735 O O . ARG A 1 347 ? 0.320 -8.283 -4.639 1.00 93.81 347 ARG A O 1
ATOM 2742 N N . GLU A 1 348 ? 0.582 -6.098 -5.023 1.00 92.06 348 GLU A N 1
ATOM 2743 C CA . GLU A 1 348 ? -0.555 -5.639 -4.225 1.00 92.06 348 GLU A CA 1
ATOM 2744 C C . GLU A 1 348 ? -1.851 -5.502 -5.058 1.00 92.06 348 GLU A C 1
ATOM 2746 O O . GLU A 1 348 ? -2.745 -4.738 -4.694 1.00 92.06 348 GLU A O 1
ATOM 2751 N N . PHE A 1 349 ? -1.949 -6.189 -6.203 1.00 92.94 349 PHE A N 1
ATOM 2752 C CA . PHE A 1 349 ? -3.162 -6.337 -7.020 1.00 92.94 349 PHE A CA 1
ATOM 2753 C C . PHE A 1 349 ? -3.826 -5.006 -7.410 1.00 92.94 349 PHE A C 1
ATOM 2755 O O . PHE A 1 349 ? -4.892 -4.638 -6.919 1.00 92.94 349 PHE A O 1
ATOM 2762 N N . ILE A 1 350 ? -3.195 -4.238 -8.302 1.00 92.00 350 ILE A N 1
ATOM 2763 C CA . ILE A 1 350 ? -3.823 -3.042 -8.896 1.00 92.00 350 ILE A CA 1
ATOM 2764 C C . ILE A 1 350 ? -4.817 -3.486 -9.976 1.00 92.00 350 ILE A C 1
ATOM 2766 O O . ILE A 1 350 ? -4.380 -4.137 -10.922 1.00 92.00 350 ILE A O 1
ATOM 2770 N N . PRO A 1 351 ? -6.111 -3.134 -9.906 1.00 91.94 351 PRO A N 1
ATOM 2771 C CA . PRO A 1 351 ? -7.063 -3.503 -10.953 1.00 91.94 351 PRO A CA 1
ATOM 2772 C C . PRO A 1 351 ? -6.722 -2.882 -12.314 1.00 91.94 351 PRO A C 1
ATOM 2774 O O . PRO A 1 351 ? -6.225 -1.752 -12.391 1.00 91.94 351 PRO A O 1
ATOM 2777 N N . LEU A 1 352 ? -6.992 -3.626 -13.390 1.00 89.50 352 LEU A N 1
ATOM 2778 C CA . LEU A 1 352 ? -7.117 -3.052 -14.730 1.00 89.50 352 LEU A CA 1
ATOM 2779 C C . LEU A 1 352 ? -8.496 -2.384 -14.806 1.00 89.50 352 LEU A C 1
ATOM 2781 O O . LEU A 1 352 ? -9.489 -3.006 -14.426 1.00 89.50 352 LEU A O 1
ATOM 2785 N N . LYS A 1 353 ? -8.515 -1.098 -15.167 1.00 78.25 353 LYS A N 1
ATOM 2786 C CA . LYS A 1 353 ? -9.750 -0.313 -15.286 1.00 78.25 353 LYS A CA 1
ATOM 2787 C C . LYS A 1 353 ? -10.590 -0.775 -16.459 1.00 78.25 353 LYS A C 1
ATOM 2789 O O . LYS A 1 353 ? -9.968 -1.145 -17.479 1.00 78.25 353 LYS A O 1
#

Radius of gyration: 27.27 Å; Cα contacts (8 Å, |Δi|>4): 513; chains: 1; bounding box: 110×66×69 Å

Solvent-accessible surface area (backbone atoms only — not comparable to full-atom values): 20425 Å² total; per-residue (Å²): 133,90,87,81,89,84,83,86,82,83,80,83,81,81,81,80,84,79,81,80,82,84,83,82,84,82,80,97,67,95,69,84,76,75,71,82,67,82,81,72,73,74,81,85,74,89,83,59,68,72,42,61,78,65,61,77,74,38,96,88,52,73,74,39,72,48,82,44,101,68,49,44,35,27,49,53,49,46,30,25,50,67,86,47,51,75,36,74,70,48,35,57,53,41,52,59,50,48,64,75,36,55,85,52,49,53,72,72,50,54,92,85,48,31,41,36,39,70,48,61,34,27,51,64,68,56,69,70,38,44,66,57,41,50,80,56,44,73,53,70,32,30,26,40,38,39,37,38,46,63,34,42,35,39,37,37,30,38,68,58,69,97,90,40,68,44,76,53,59,24,37,32,42,28,50,37,40,16,42,71,42,66,48,65,44,65,84,91,64,25,24,46,37,40,32,24,63,66,72,51,74,46,49,31,34,73,34,49,72,67,56,44,52,31,47,60,59,42,42,56,57,45,40,74,52,24,78,33,80,63,53,96,71,19,41,80,39,45,33,37,74,87,76,56,47,78,53,58,86,98,48,48,47,39,91,85,79,60,53,47,30,44,46,71,71,62,44,58,60,29,61,78,42,61,25,25,34,34,44,72,75,69,37,56,74,58,11,51,55,46,14,52,57,43,46,55,45,48,50,51,48,52,52,49,52,47,43,71,75,74,45,78,85,66,96,50,68,64,77,54,49,54,59,49,52,49,51,53,48,54,46,50,53,56,52,52,40,52,42,55,46,41,50,55,51,35,75,54,48,34,66,61,129

Nearest PDB structures (foldseek):
  5nlv-assembly1_A  TM=5.855E-01  e=1.708E-03  Homo sapiens
  6fne-assembly1_A  TM=5.624E-01  e=1.450E-03  Homo sapiens
  6e2q-assembly2_B  TM=4.628E-01  e=1.978E-02  Homo sapiens
  6f8e-assembly1_A  TM=4.938E-01  e=6.553E-02  Toxoplasma gondii ME49

Mean predicted aligned error: 9.72 Å